Protein AF-A0A8S0REJ9-F1 (afdb_monomer_lite)

Structure (mmCIF, N/CA/C/O backbone):
data_AF-A0A8S0REJ9-F1
#
_entry.id   AF-A0A8S0REJ9-F1
#
loop_
_atom_site.group_PDB
_atom_site.id
_atom_site.type_symbol
_atom_site.label_atom_id
_atom_site.label_alt_id
_atom_site.label_comp_id
_atom_site.label_asym_id
_atom_site.label_entity_id
_atom_site.label_seq_id
_atom_site.pdbx_PDB_ins_code
_atom_site.Cartn_x
_atom_site.Cartn_y
_atom_site.Cartn_z
_atom_site.occupancy
_atom_site.B_iso_or_equiv
_atom_site.auth_seq_id
_atom_site.auth_comp_id
_atom_site.auth_asym_id
_atom_site.auth_atom_id
_atom_site.pdbx_PDB_model_num
ATOM 1 N N . MET A 1 1 ? 16.337 -10.796 -41.719 1.00 39.16 1 MET A N 1
ATOM 2 C CA . MET A 1 1 ? 15.783 -10.128 -40.520 1.00 39.16 1 MET A CA 1
ATOM 3 C C . MET A 1 1 ? 14.399 -10.698 -40.268 1.00 39.16 1 MET A C 1
ATOM 5 O O . MET A 1 1 ? 13.559 -10.616 -41.153 1.00 39.16 1 MET A O 1
ATOM 9 N N . ARG A 1 2 ? 14.194 -11.387 -39.143 1.00 32.91 2 ARG A N 1
ATOM 10 C CA . ARG A 1 2 ? 12.976 -12.156 -38.857 1.00 32.91 2 ARG A CA 1
ATOM 11 C C . ARG A 1 2 ? 12.295 -11.494 -37.663 1.00 32.91 2 ARG A C 1
ATOM 13 O O . ARG A 1 2 ? 12.705 -11.705 -36.530 1.00 32.91 2 ARG A O 1
ATOM 20 N N . THR A 1 3 ? 11.325 -10.624 -37.922 1.00 41.47 3 THR A N 1
ATOM 21 C CA . THR A 1 3 ? 10.465 -10.071 -36.875 1.00 41.47 3 THR A CA 1
ATOM 22 C C . THR A 1 3 ? 9.499 -11.174 -36.457 1.00 41.47 3 THR A C 1
ATOM 24 O O . THR A 1 3 ? 8.699 -11.666 -37.253 1.00 41.47 3 THR A O 1
ATOM 27 N N . SER A 1 4 ? 9.612 -11.641 -35.219 1.00 43.66 4 SER A N 1
ATOM 28 C CA . SER A 1 4 ? 8.621 -12.533 -34.631 1.00 43.66 4 SER A CA 1
ATOM 29 C C . SER A 1 4 ? 7.292 -11.781 -34.551 1.00 43.66 4 SER A C 1
ATOM 31 O O . SER A 1 4 ? 7.139 -10.795 -33.829 1.00 43.66 4 SER A O 1
ATOM 33 N N . ILE A 1 5 ? 6.321 -12.228 -35.345 1.00 49.38 5 ILE A N 1
ATOM 34 C CA . ILE A 1 5 ? 4.941 -11.758 -35.276 1.00 49.38 5 ILE A CA 1
ATOM 35 C C . ILE A 1 5 ? 4.386 -12.289 -33.954 1.00 49.38 5 ILE A C 1
ATOM 37 O O . ILE A 1 5 ? 3.958 -13.438 -33.868 1.00 49.38 5 ILE A O 1
ATOM 41 N N . PHE A 1 6 ? 4.430 -11.463 -32.906 1.00 55.34 6 PHE A N 1
ATOM 42 C CA . PHE A 1 6 ? 3.636 -11.700 -31.703 1.00 55.34 6 PHE A CA 1
ATOM 43 C C . PHE A 1 6 ? 2.191 -11.963 -32.154 1.00 55.34 6 PHE A C 1
ATOM 45 O O . PHE A 1 6 ? 1.673 -11.168 -32.950 1.00 55.34 6 PHE A O 1
ATOM 52 N N . PRO A 1 7 ? 1.530 -13.050 -31.711 1.00 51.38 7 PRO A N 1
ATOM 53 C CA . PRO A 1 7 ? 0.219 -13.405 -32.232 1.00 51.38 7 PRO A CA 1
ATOM 54 C C . PRO A 1 7 ? -0.722 -12.222 -32.011 1.00 51.38 7 PRO A C 1
ATOM 56 O O . PRO A 1 7 ? -0.879 -11.759 -30.882 1.00 51.38 7 PRO A O 1
ATOM 59 N N . SER A 1 8 ? -1.345 -11.723 -33.077 1.00 53.84 8 SER A N 1
ATOM 60 C CA . SER A 1 8 ? -2.222 -10.540 -33.079 1.00 53.84 8 SER A CA 1
ATOM 61 C C . SER A 1 8 ? -3.315 -10.571 -32.001 1.00 53.84 8 SER A C 1
ATOM 63 O O . SER A 1 8 ? -3.802 -9.529 -31.582 1.00 53.84 8 SER A O 1
ATOM 65 N N . ARG A 1 9 ? -3.653 -11.752 -31.473 1.00 46.00 9 ARG A N 1
ATOM 66 C CA . ARG A 1 9 ? -4.565 -11.947 -30.336 1.00 46.00 9 ARG A CA 1
ATOM 67 C C . ARG A 1 9 ? -4.033 -11.387 -29.007 1.00 46.00 9 ARG A C 1
ATOM 69 O O . ARG A 1 9 ? -4.818 -10.883 -28.208 1.00 46.00 9 ARG A O 1
ATOM 76 N N . TRP A 1 10 ? -2.719 -11.409 -28.776 1.00 53.41 10 TRP A N 1
ATOM 77 C CA . TRP A 1 10 ? -2.099 -10.780 -27.602 1.00 53.41 10 TRP A CA 1
ATOM 78 C C . TRP A 1 10 ? -2.152 -9.259 -27.680 1.00 53.41 10 TRP A C 1
ATOM 80 O O . TRP A 1 10 ? -2.354 -8.626 -26.648 1.00 53.41 10 TRP A O 1
ATOM 90 N N . ARG A 1 11 ? -2.097 -8.693 -28.899 1.00 50.00 11 ARG A N 1
ATOM 91 C CA . ARG A 1 11 ? -2.259 -7.255 -29.184 1.00 50.00 11 ARG A CA 1
ATOM 92 C C . ARG A 1 11 ? -3.659 -6.693 -28.900 1.00 50.00 11 ARG A C 1
ATOM 94 O O . ARG A 1 11 ? -3.844 -5.489 -29.009 1.00 50.00 11 ARG A O 1
ATOM 101 N N . TYR A 1 12 ? -4.631 -7.497 -28.493 1.00 52.34 12 TYR A N 1
ATOM 102 C CA . TYR A 1 12 ? -5.900 -6.966 -27.980 1.00 52.34 12 TYR A CA 1
ATOM 103 C C . TYR A 1 12 ? -6.063 -7.251 -26.492 1.00 52.34 12 TYR A C 1
ATOM 105 O O . TYR A 1 12 ? -6.514 -6.379 -25.759 1.00 52.34 12 TYR A O 1
ATOM 113 N N . LYS A 1 13 ? -5.574 -8.407 -26.023 1.00 60.16 13 LYS A N 1
ATOM 114 C CA . LYS A 1 13 ? -5.576 -8.750 -24.597 1.00 60.16 13 LYS A CA 1
ATOM 115 C C . LYS A 1 13 ? -4.741 -7.783 -23.748 1.00 60.16 13 LYS A C 1
ATOM 117 O O . LYS A 1 13 ? -5.216 -7.369 -22.698 1.00 60.16 13 LYS A O 1
ATOM 122 N N . TRP A 1 14 ? -3.556 -7.355 -24.205 1.00 62.56 14 TRP A N 1
ATOM 123 C CA . TRP A 1 14 ? -2.713 -6.397 -23.454 1.00 62.56 14 TRP A CA 1
ATOM 124 C C . TRP A 1 14 ? -3.409 -5.056 -23.182 1.00 62.56 14 TRP A C 1
ATOM 126 O O . TRP A 1 14 ? -3.225 -4.470 -22.121 1.00 62.56 14 TRP A O 1
ATOM 136 N N . ALA A 1 15 ? -4.239 -4.594 -24.121 1.00 61.03 15 ALA A N 1
ATOM 137 C CA . ALA A 1 15 ? -4.948 -3.323 -24.031 1.00 61.03 15 ALA A CA 1
ATOM 138 C C . ALA A 1 15 ? -6.219 -3.405 -23.166 1.00 61.03 15 ALA A C 1
ATOM 140 O O . ALA A 1 15 ? -6.865 -2.386 -22.938 1.00 61.03 15 ALA A O 1
ATOM 141 N N . THR A 1 16 ? -6.605 -4.597 -22.707 1.00 66.69 16 THR A N 1
ATOM 142 C CA . THR A 1 16 ? -7.794 -4.815 -21.867 1.00 66.69 16 THR A CA 1
ATOM 143 C C . THR A 1 16 ? -7.458 -5.345 -20.474 1.00 66.69 16 THR A C 1
ATOM 145 O O . THR A 1 16 ? -8.364 -5.510 -19.662 1.00 66.69 16 THR A O 1
ATOM 148 N N . LEU A 1 17 ? -6.184 -5.634 -20.189 1.00 78.69 17 LEU A N 1
ATOM 149 C CA . LEU A 1 17 ? -5.743 -6.113 -18.879 1.00 78.69 17 LEU A CA 1
ATOM 150 C C . LEU A 1 17 ? -5.843 -4.994 -17.844 1.00 78.69 17 LEU A C 1
ATOM 152 O O . LEU A 1 17 ? -5.089 -4.034 -17.896 1.00 78.69 17 LEU A O 1
ATOM 156 N N . ASN A 1 18 ? -6.757 -5.145 -16.893 1.00 84.81 18 ASN A N 1
ATOM 157 C CA . ASN A 1 18 ? -6.922 -4.244 -15.752 1.00 84.81 18 ASN A CA 1
ATOM 158 C C . ASN A 1 18 ? -6.358 -4.836 -14.447 1.00 84.81 18 ASN A C 1
ATOM 160 O O . ASN A 1 18 ? -6.272 -4.134 -13.443 1.00 84.81 18 ASN A O 1
ATOM 164 N N . ALA A 1 19 ? -5.972 -6.110 -14.456 1.00 90.19 19 ALA A N 1
ATOM 165 C CA . ALA A 1 19 ? -5.300 -6.784 -13.359 1.00 90.19 19 ALA A CA 1
ATOM 166 C C . ALA A 1 19 ? -3.918 -7.228 -13.835 1.00 90.19 19 ALA A C 1
ATOM 168 O O . ALA A 1 19 ? -3.801 -8.021 -14.771 1.00 90.19 19 ALA A O 1
ATOM 169 N N . LEU A 1 20 ? -2.886 -6.676 -13.207 1.00 90.94 20 LEU A N 1
ATOM 170 C CA . LEU A 1 20 ? -1.488 -6.956 -13.490 1.00 90.94 20 LEU A CA 1
ATOM 171 C C . LEU A 1 20 ? -0.914 -7.735 -12.313 1.00 90.94 20 LEU A C 1
ATOM 173 O O . LEU A 1 20 ? -1.033 -7.292 -11.174 1.00 90.94 20 LEU A O 1
ATOM 177 N N . ALA A 1 21 ? -0.324 -8.889 -12.595 1.00 89.56 21 ALA A N 1
ATOM 178 C CA . ALA A 1 21 ? 0.349 -9.716 -11.608 1.00 89.56 21 ALA A CA 1
ATOM 179 C C . ALA A 1 21 ? 1.712 -10.120 -12.167 1.00 89.56 21 ALA A C 1
ATOM 181 O O . ALA A 1 21 ? 1.789 -10.700 -13.252 1.00 89.56 21 ALA A O 1
ATOM 182 N N . PHE A 1 22 ? 2.764 -9.776 -11.435 1.00 87.44 22 PHE A N 1
ATOM 183 C CA . PHE A 1 22 ? 4.146 -10.113 -11.741 1.00 87.44 22 PHE A CA 1
ATOM 184 C C . PHE A 1 22 ? 4.687 -10.916 -10.559 1.00 87.44 22 PHE A C 1
ATOM 186 O O . PHE A 1 22 ? 4.750 -10.391 -9.451 1.00 87.44 22 PHE A O 1
ATOM 193 N N . ASP A 1 23 ? 5.021 -12.186 -10.779 1.00 81.25 23 ASP A N 1
ATOM 194 C CA . ASP A 1 23 ? 5.480 -13.105 -9.733 1.00 81.25 23 ASP A CA 1
ATOM 195 C C . ASP A 1 23 ? 6.891 -13.653 -10.014 1.00 81.25 23 ASP A C 1
ATOM 197 O O . ASP A 1 23 ? 7.433 -13.526 -11.117 1.00 81.25 23 ASP A O 1
ATOM 201 N N . HIS A 1 24 ? 7.482 -14.319 -9.020 1.00 70.69 24 HIS A N 1
ATOM 202 C CA . HIS A 1 24 ? 8.805 -14.946 -9.123 1.00 70.69 24 HIS A CA 1
ATOM 203 C C . HIS A 1 24 ? 8.908 -15.982 -10.259 1.00 70.69 24 HIS A C 1
ATOM 205 O O . HIS A 1 24 ? 10.004 -16.258 -10.754 1.00 70.69 24 HIS A O 1
ATOM 211 N N . LYS A 1 25 ? 7.785 -16.544 -10.730 1.00 70.00 25 LYS A N 1
ATOM 212 C CA . LYS A 1 25 ? 7.779 -17.515 -11.835 1.00 70.00 25 LYS A CA 1
ATOM 213 C C . LYS A 1 25 ? 8.128 -16.848 -13.161 1.00 70.00 25 LYS A C 1
ATOM 215 O O . LYS A 1 25 ? 8.671 -17.517 -14.039 1.00 70.00 25 LYS A O 1
ATOM 220 N N . CYS A 1 26 ? 7.936 -15.533 -13.277 1.00 64.12 26 CYS A N 1
ATOM 221 C CA . CYS A 1 26 ? 8.373 -14.744 -14.429 1.00 64.12 26 CYS A CA 1
ATOM 222 C C . CYS A 1 26 ? 9.905 -14.756 -14.632 1.00 64.12 26 CYS A C 1
ATOM 224 O O . CYS A 1 26 ? 10.368 -14.459 -15.731 1.00 64.12 26 CYS A O 1
ATOM 226 N N . VAL A 1 27 ? 10.685 -15.102 -13.597 1.00 60.22 27 VAL A N 1
ATOM 227 C CA . VAL A 1 27 ? 12.164 -15.045 -13.562 1.00 60.22 27 VAL A CA 1
ATOM 228 C C . VAL A 1 27 ? 12.815 -16.403 -13.873 1.00 60.22 27 VAL A C 1
ATOM 230 O O . VAL A 1 27 ? 14.028 -16.501 -14.058 1.00 60.22 27 VAL A O 1
ATOM 233 N N . THR A 1 28 ? 12.041 -17.489 -13.930 1.00 54.09 28 THR A N 1
ATOM 234 C CA . THR A 1 28 ? 12.617 -18.833 -14.074 1.00 54.09 28 THR A CA 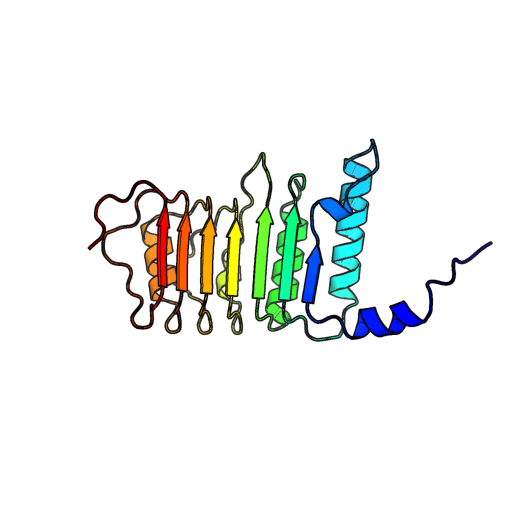1
ATOM 235 C C . THR A 1 28 ? 13.249 -19.024 -15.459 1.00 54.09 28 THR A C 1
ATOM 237 O O . THR A 1 28 ? 12.515 -19.055 -16.441 1.00 54.09 28 THR A O 1
ATOM 240 N N . LEU A 1 29 ? 14.596 -19.145 -15.523 1.00 52.59 29 LEU A N 1
ATOM 241 C CA . LEU A 1 29 ? 15.391 -20.040 -16.412 1.00 52.59 29 LEU A CA 1
ATOM 242 C C . LEU A 1 29 ? 16.820 -19.565 -16.808 1.00 52.59 29 LEU A C 1
ATOM 244 O O . LEU A 1 29 ? 17.400 -20.172 -17.706 1.00 52.59 29 LEU A O 1
ATOM 248 N N . CYS A 1 30 ? 17.451 -18.565 -16.175 1.00 53.69 30 CYS A N 1
ATOM 249 C CA . CYS A 1 30 ? 18.841 -18.200 -16.535 1.00 53.69 30 CYS A CA 1
ATOM 250 C C . CYS A 1 30 ? 19.810 -18.148 -15.345 1.00 53.69 30 CYS A C 1
ATOM 252 O O . CYS A 1 30 ? 19.479 -17.652 -14.270 1.00 53.69 30 CYS A O 1
ATOM 254 N N . ASN A 1 31 ? 21.047 -18.600 -15.585 1.00 57.06 31 ASN A N 1
ATOM 255 C CA . ASN A 1 31 ? 22.165 -18.540 -14.631 1.00 57.06 31 ASN A CA 1
ATOM 256 C C . ASN A 1 31 ? 22.659 -17.100 -14.369 1.00 57.06 31 ASN A C 1
ATOM 258 O O . ASN A 1 31 ? 23.391 -16.863 -13.413 1.00 57.06 31 ASN A O 1
ATOM 262 N N . GLU A 1 32 ? 22.241 -16.135 -15.191 1.00 65.81 32 GLU A N 1
ATOM 263 C CA . GLU A 1 32 ? 22.618 -14.720 -15.114 1.00 65.81 32 GLU A CA 1
ATOM 264 C C . GLU A 1 32 ? 21.485 -13.884 -14.495 1.00 6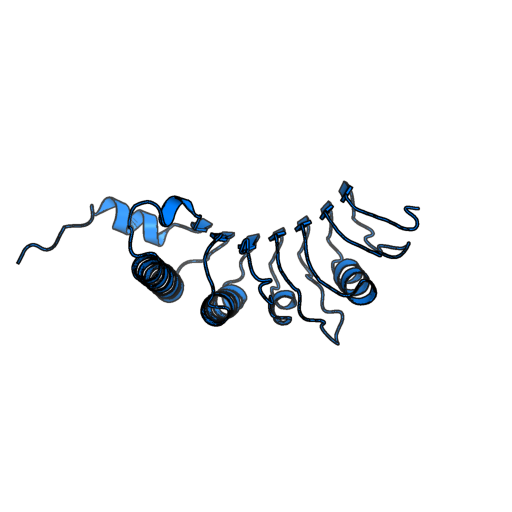5.81 32 GLU A C 1
ATOM 266 O O . GLU A 1 32 ? 20.728 -13.203 -15.189 1.00 65.81 32 GLU A O 1
ATOM 271 N N . ARG A 1 33 ? 21.350 -13.960 -13.166 1.00 67.19 33 ARG A N 1
ATOM 272 C CA . ARG A 1 33 ? 20.239 -13.353 -12.401 1.00 67.19 33 ARG A CA 1
ATOM 273 C C . ARG A 1 33 ? 20.046 -11.857 -12.676 1.00 67.19 33 ARG A C 1
ATOM 275 O O . ARG A 1 33 ? 18.933 -11.436 -12.977 1.00 67.19 33 ARG A O 1
ATOM 282 N N . THR A 1 34 ? 21.131 -11.087 -12.689 1.00 70.81 34 THR A N 1
ATOM 283 C CA . THR A 1 34 ? 21.104 -9.628 -12.899 1.00 70.81 34 THR A CA 1
ATOM 284 C C . THR A 1 34 ? 20.565 -9.227 -14.276 1.00 70.81 34 THR A C 1
ATOM 286 O O . THR A 1 34 ? 19.903 -8.200 -14.424 1.00 70.81 34 THR A O 1
ATOM 289 N N . ILE A 1 35 ? 20.809 -10.038 -15.310 1.00 71.81 35 ILE A N 1
ATOM 290 C CA . ILE A 1 35 ? 20.311 -9.780 -16.667 1.00 71.81 35 ILE A CA 1
ATOM 291 C C . ILE A 1 35 ? 18.804 -10.039 -16.740 1.00 71.81 35 ILE A C 1
ATOM 293 O O . ILE A 1 35 ? 18.072 -9.255 -17.351 1.00 71.81 35 ILE A O 1
ATOM 297 N N . VAL A 1 36 ? 18.323 -11.098 -16.084 1.00 73.12 36 VAL A N 1
ATOM 298 C CA . VAL A 1 36 ? 16.886 -11.397 -16.011 1.00 73.12 36 VAL A CA 1
ATOM 299 C C . VAL A 1 36 ? 16.149 -10.323 -15.216 1.00 73.12 36 VAL A C 1
ATOM 301 O O . VAL A 1 36 ? 15.126 -9.823 -15.681 1.00 73.12 36 VAL A O 1
ATOM 304 N N . GLU A 1 37 ? 16.692 -9.909 -14.070 1.00 74.88 37 GLU A N 1
ATOM 305 C CA . GLU A 1 37 ? 16.135 -8.833 -13.245 1.00 74.88 37 GLU A CA 1
ATOM 306 C C . GLU A 1 37 ? 15.986 -7.539 -14.043 1.00 74.88 37 GLU A C 1
ATOM 308 O O . GLU A 1 37 ? 14.882 -7.003 -14.135 1.00 74.88 37 GLU A O 1
ATOM 313 N N . ASN A 1 38 ? 17.057 -7.096 -14.709 1.00 79.50 38 ASN A N 1
ATOM 314 C CA . ASN A 1 38 ? 17.030 -5.906 -15.557 1.00 79.50 38 ASN A CA 1
ATOM 315 C C . ASN A 1 38 ? 16.030 -6.036 -16.710 1.00 79.50 38 ASN A C 1
ATOM 317 O O . ASN A 1 38 ? 15.376 -5.061 -17.083 1.00 79.50 38 ASN A O 1
ATOM 321 N N . SER A 1 39 ? 15.886 -7.225 -17.299 1.00 81.31 39 SER A N 1
ATOM 322 C CA . SER A 1 39 ? 14.898 -7.460 -18.354 1.00 81.31 39 SER A CA 1
ATOM 323 C C . SER A 1 39 ? 13.465 -7.330 -17.831 1.00 81.31 39 SER A C 1
ATOM 325 O O . SER A 1 39 ? 12.621 -6.745 -18.512 1.00 81.31 39 SER A O 1
ATOM 327 N N . ILE A 1 40 ? 13.175 -7.840 -16.631 1.00 81.25 40 ILE A N 1
ATOM 328 C CA . ILE A 1 40 ? 11.832 -7.765 -16.042 1.00 81.25 40 ILE A CA 1
ATOM 329 C C . ILE A 1 40 ? 11.531 -6.349 -15.568 1.00 81.25 40 ILE A C 1
ATOM 331 O O . ILE A 1 40 ? 10.451 -5.850 -15.870 1.00 81.25 40 ILE A O 1
ATOM 335 N N . VAL A 1 41 ? 12.481 -5.668 -14.924 1.00 85.38 41 VAL A N 1
ATOM 336 C CA . VAL A 1 41 ? 12.343 -4.247 -14.575 1.00 85.38 41 VAL A CA 1
ATOM 337 C C . VAL A 1 41 ? 12.023 -3.440 -15.829 1.00 85.38 41 VAL A C 1
ATOM 339 O O . VAL A 1 41 ? 11.010 -2.748 -15.882 1.00 85.38 41 VAL A O 1
ATOM 342 N N . ASN A 1 42 ? 12.806 -3.609 -16.899 1.00 86.88 42 ASN A N 1
ATOM 343 C CA . ASN A 1 42 ? 12.542 -2.940 -18.172 1.00 86.88 42 ASN A CA 1
ATOM 344 C C . ASN A 1 42 ? 11.170 -3.299 -18.754 1.00 86.88 42 ASN A C 1
ATOM 346 O O . ASN A 1 42 ? 10.497 -2.431 -19.315 1.00 86.88 42 ASN A O 1
ATOM 350 N N . PHE A 1 43 ? 10.747 -4.559 -18.644 1.00 87.50 43 PHE A N 1
ATOM 351 C CA . PHE A 1 43 ? 9.440 -5.002 -19.111 1.00 87.50 43 PHE A CA 1
ATOM 352 C C . PHE A 1 43 ? 8.302 -4.353 -18.322 1.00 87.50 43 PHE A C 1
ATOM 354 O O . PHE A 1 43 ? 7.421 -3.765 -18.945 1.00 87.50 43 PHE A O 1
ATOM 361 N N . ILE A 1 44 ? 8.329 -4.408 -16.988 1.00 89.12 44 ILE A N 1
ATOM 362 C CA . ILE A 1 44 ? 7.304 -3.829 -16.108 1.00 89.12 44 ILE A CA 1
ATOM 363 C C . ILE A 1 4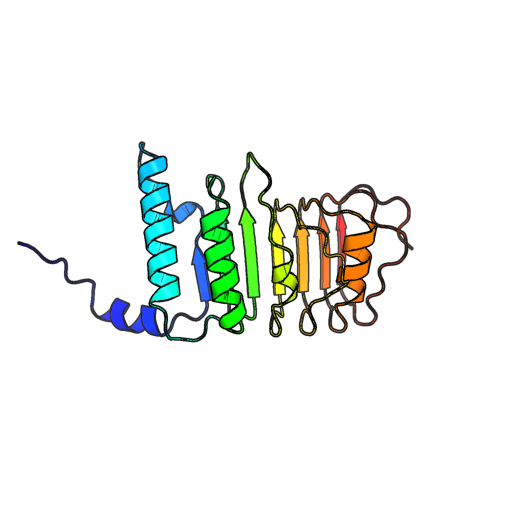4 ? 7.245 -2.319 -16.304 1.00 89.12 44 ILE A C 1
ATOM 365 O O . ILE A 1 44 ? 6.172 -1.785 -16.577 1.00 89.12 44 ILE A O 1
ATOM 369 N N . THR A 1 45 ? 8.393 -1.646 -16.264 1.00 90.81 45 THR A N 1
ATOM 370 C CA . THR A 1 45 ? 8.514 -0.204 -16.492 1.00 90.81 45 THR A CA 1
ATOM 371 C C . THR A 1 45 ? 7.884 0.186 -17.828 1.00 90.81 45 THR A C 1
ATOM 373 O O . THR A 1 45 ? 6.973 1.014 -17.878 1.00 90.81 45 THR A O 1
ATOM 376 N N . ARG A 1 46 ? 8.287 -0.459 -18.931 1.00 90.06 46 ARG A N 1
ATOM 377 C CA . ARG A 1 46 ? 7.707 -0.180 -20.254 1.00 90.06 46 ARG A CA 1
ATOM 378 C C . ARG A 1 46 ? 6.225 -0.519 -20.316 1.00 90.06 46 ARG A C 1
ATOM 380 O O . ARG A 1 46 ? 5.468 0.231 -20.927 1.00 90.06 46 ARG A O 1
ATOM 387 N N . PHE A 1 47 ? 5.811 -1.628 -19.709 1.00 88.25 47 PHE A N 1
ATOM 388 C CA . PHE A 1 47 ? 4.417 -2.038 -19.683 1.00 88.25 47 PHE A CA 1
ATOM 389 C C . PHE A 1 47 ? 3.567 -0.972 -18.994 1.00 88.25 47 PHE A C 1
ATOM 391 O O . PHE A 1 47 ? 2.628 -0.476 -19.606 1.00 88.25 47 PHE A O 1
ATOM 398 N N . LEU A 1 48 ? 3.922 -0.572 -17.771 1.00 90.56 48 LEU A N 1
ATOM 399 C CA . LEU A 1 48 ? 3.188 0.424 -16.994 1.00 90.56 48 LEU A CA 1
ATOM 400 C C . LEU A 1 48 ? 3.080 1.751 -17.749 1.00 90.56 48 LEU A C 1
ATOM 402 O O . LEU A 1 48 ? 1.971 2.251 -17.938 1.00 90.56 48 LEU A O 1
ATOM 406 N N . PHE A 1 49 ? 4.196 2.276 -18.264 1.00 88.12 49 PHE A N 1
ATOM 407 C CA . PHE A 1 49 ? 4.204 3.571 -18.950 1.00 88.12 49 PHE A CA 1
ATOM 408 C C . PHE A 1 49 ? 3.456 3.575 -20.290 1.00 88.12 49 PHE A C 1
ATOM 410 O O . PHE A 1 49 ? 2.876 4.596 -20.659 1.00 88.12 49 PHE A O 1
ATOM 417 N N . LEU A 1 50 ? 3.422 2.450 -21.011 1.00 88.50 50 LEU A N 1
ATOM 418 C CA . LEU A 1 50 ? 2.680 2.328 -22.272 1.00 88.50 50 LEU A CA 1
ATOM 419 C C . LEU A 1 50 ? 1.216 1.908 -22.068 1.00 88.50 50 LEU A C 1
ATOM 421 O O . LEU A 1 50 ? 0.416 1.964 -23.008 1.00 88.50 50 LEU A O 1
ATOM 425 N N . HIS A 1 51 ? 0.835 1.489 -20.860 1.00 86.25 51 HIS A N 1
ATOM 426 C CA . HIS A 1 51 ? -0.515 1.032 -20.570 1.00 86.25 51 HIS A CA 1
ATOM 427 C C . HIS A 1 51 ? -1.473 2.218 -20.368 1.00 86.25 51 HIS A C 1
ATOM 429 O O . HIS A 1 51 ? -1.587 2.826 -19.298 1.00 86.25 51 HIS A O 1
ATOM 435 N N . ALA A 1 52 ? -2.208 2.553 -21.430 1.00 82.38 52 ALA A N 1
ATOM 436 C CA . ALA A 1 52 ? -3.139 3.681 -21.431 1.00 82.38 52 ALA A CA 1
ATOM 437 C C . ALA A 1 52 ? -4.411 3.431 -20.599 1.00 82.38 52 ALA A C 1
ATOM 439 O O . ALA A 1 52 ? -5.078 4.377 -20.184 1.00 82.38 52 ALA A O 1
ATOM 440 N N . ARG A 1 53 ? -4.768 2.167 -20.361 1.00 84.81 53 ARG A N 1
ATOM 441 C CA . ARG A 1 53 ? -6.048 1.788 -19.754 1.00 84.81 53 ARG A CA 1
ATOM 442 C C . ARG A 1 53 ? -5.997 1.828 -18.221 1.00 84.81 53 ARG A C 1
ATOM 444 O O . ARG A 1 53 ? -4.912 1.950 -17.646 1.00 84.81 53 ARG A O 1
ATOM 451 N N . PRO A 1 54 ? -7.164 1.812 -17.552 1.00 87.69 54 PRO A N 1
ATOM 452 C CA . PRO A 1 54 ? -7.216 1.746 -16.100 1.00 87.69 54 PRO A CA 1
ATOM 453 C C . PRO A 1 54 ? -6.623 0.434 -15.594 1.00 87.69 54 PRO A C 1
ATOM 455 O O . PRO A 1 54 ? -6.986 -0.644 -16.065 1.00 87.69 54 PRO A O 1
ATOM 458 N N . ILE A 1 55 ? -5.757 0.545 -14.594 1.00 93.06 55 ILE A N 1
ATOM 459 C CA . ILE A 1 55 ? -5.262 -0.592 -13.825 1.00 93.06 55 ILE A CA 1
ATOM 460 C C . ILE A 1 55 ? -6.112 -0.624 -12.556 1.00 93.06 55 ILE A C 1
ATOM 462 O O . ILE A 1 55 ? -6.183 0.355 -11.826 1.00 93.06 55 ILE A O 1
ATOM 466 N N . HIS A 1 56 ? -6.825 -1.716 -12.317 1.00 93.06 56 HIS A N 1
ATOM 467 C CA . HIS A 1 56 ? -7.606 -1.918 -11.098 1.00 93.06 56 HIS A CA 1
ATOM 468 C C . HIS A 1 56 ? -6.828 -2.698 -10.050 1.00 93.06 56 HIS A C 1
ATOM 470 O O . HIS A 1 56 ? -6.966 -2.393 -8.870 1.00 93.06 56 HIS A O 1
ATOM 476 N N . LYS A 1 57 ? -6.009 -3.661 -10.475 1.00 94.81 57 LYS A N 1
ATOM 477 C CA . LYS A 1 57 ? -5.196 -4.486 -9.588 1.00 94.81 57 LYS A CA 1
ATOM 478 C C . LYS A 1 57 ? -3.753 -4.494 -10.058 1.00 94.81 57 LYS A C 1
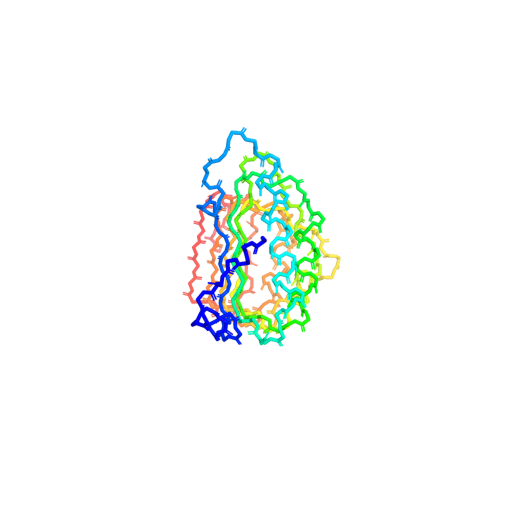ATOM 480 O O . LYS A 1 57 ? -3.498 -4.740 -11.236 1.00 94.81 57 LYS A O 1
ATOM 485 N N . PHE A 1 58 ? -2.838 -4.263 -9.131 1.00 95.12 58 PHE A N 1
ATOM 486 C CA . PHE A 1 58 ? -1.413 -4.463 -9.328 1.00 95.12 58 PHE A CA 1
ATOM 487 C C . PHE A 1 58 ? -0.888 -5.388 -8.233 1.00 95.12 58 PHE A C 1
ATOM 489 O O . PHE A 1 58 ? -1.129 -5.158 -7.050 1.00 95.12 58 PHE A O 1
ATOM 496 N N . SER A 1 59 ? -0.205 -6.449 -8.639 1.00 93.62 59 SER A N 1
ATOM 497 C CA . SER A 1 59 ? 0.420 -7.416 -7.751 1.00 93.62 59 SER A CA 1
ATOM 498 C C . SER A 1 59 ? 1.858 -7.646 -8.186 1.00 93.62 59 SER A C 1
ATOM 500 O O . SER A 1 59 ? 2.125 -7.877 -9.369 1.00 93.62 59 SER A O 1
ATOM 502 N N . LEU A 1 60 ? 2.761 -7.559 -7.220 1.00 90.56 60 LEU A N 1
ATOM 503 C CA . LEU A 1 60 ? 4.186 -7.751 -7.392 1.00 90.56 60 LEU A CA 1
ATOM 504 C C . LEU A 1 60 ? 4.682 -8.704 -6.308 1.00 90.56 60 LEU A C 1
ATOM 506 O O . LEU A 1 60 ? 4.590 -8.378 -5.131 1.00 90.56 60 LEU A O 1
ATOM 510 N N . SER A 1 61 ? 5.193 -9.862 -6.712 1.00 86.75 61 SER A N 1
ATOM 511 C CA . SER A 1 61 ? 5.823 -10.846 -5.833 1.00 86.75 61 SER A CA 1
ATOM 512 C C . SER A 1 61 ? 7.217 -11.143 -6.363 1.00 86.75 61 SER A C 1
ATOM 514 O O . SER A 1 61 ? 7.387 -11.613 -7.492 1.00 86.75 61 SER A O 1
ATOM 516 N N . THR A 1 62 ? 8.232 -10.811 -5.577 1.00 78.88 62 THR A N 1
ATOM 517 C CA . THR A 1 62 ? 9.634 -10.943 -5.974 1.00 78.88 62 THR A CA 1
ATOM 518 C C . THR A 1 62 ? 10.508 -11.250 -4.770 1.00 78.88 62 THR A C 1
ATOM 520 O O . THR A 1 62 ? 10.421 -10.597 -3.740 1.00 78.88 62 THR A O 1
ATOM 523 N N . MET A 1 63 ? 11.384 -12.241 -4.905 1.00 71.12 63 MET A N 1
ATOM 524 C CA . MET A 1 63 ? 12.290 -12.664 -3.829 1.00 71.12 63 MET A CA 1
ATOM 525 C C . MET A 1 63 ? 13.693 -12.060 -3.969 1.00 71.12 63 MET A C 1
ATOM 527 O O . MET A 1 63 ? 14.487 -12.140 -3.037 1.00 71.12 63 MET A O 1
ATOM 531 N N . TYR A 1 64 ? 14.007 -11.474 -5.131 1.00 66.25 64 TYR A N 1
ATOM 532 C CA . TYR A 1 64 ? 15.391 -11.206 -5.541 1.00 66.25 64 TYR A CA 1
ATOM 533 C C . TYR A 1 64 ? 15.676 -9.750 -5.927 1.00 66.25 64 TYR A C 1
ATOM 535 O O . TYR A 1 64 ? 16.828 -9.420 -6.189 1.00 66.25 64 TYR A O 1
ATOM 543 N N . TRP A 1 65 ? 14.674 -8.864 -5.979 1.00 69.25 65 TRP A N 1
ATOM 544 C CA . TRP A 1 65 ? 14.941 -7.480 -6.381 1.00 69.25 65 TRP A CA 1
ATOM 545 C C . TRP A 1 65 ? 15.607 -6.656 -5.290 1.00 69.25 65 TRP A C 1
ATOM 547 O O . TRP A 1 65 ? 15.138 -6.603 -4.160 1.00 69.25 65 TRP A O 1
ATOM 557 N N . GLN A 1 66 ? 16.666 -5.962 -5.702 1.00 63.44 66 GLN A N 1
ATOM 558 C CA . GLN A 1 66 ? 17.507 -5.122 -4.851 1.00 63.44 66 GLN A CA 1
ATOM 559 C C . GLN A 1 66 ? 17.282 -3.617 -5.086 1.00 63.44 66 GLN A C 1
ATOM 561 O O . GLN A 1 66 ? 17.751 -2.796 -4.308 1.00 63.44 66 GLN A O 1
ATOM 566 N N . SER A 1 67 ? 16.593 -3.223 -6.166 1.00 70.94 67 SER A N 1
ATOM 567 C CA . SER A 1 67 ? 16.409 -1.808 -6.527 1.00 70.94 67 SER A CA 1
ATOM 568 C C . SER A 1 67 ? 15.106 -1.262 -5.956 1.00 70.94 67 SER A C 1
ATOM 570 O O . SER A 1 67 ? 14.024 -1.542 -6.482 1.00 70.94 67 SER A O 1
ATOM 572 N N . SER A 1 68 ? 15.206 -0.451 -4.902 1.00 74.94 68 SER A N 1
ATOM 573 C CA . SER A 1 68 ? 14.042 0.228 -4.334 1.00 74.94 68 SER A CA 1
ATOM 574 C C . SER A 1 68 ? 13.450 1.278 -5.287 1.00 74.94 68 SER A C 1
ATOM 576 O O . SER A 1 68 ? 12.233 1.443 -5.394 1.00 74.94 68 SER A O 1
ATOM 578 N N . TYR A 1 69 ? 14.319 1.927 -6.061 1.00 83.94 69 TYR A N 1
ATOM 579 C CA . TYR A 1 69 ? 13.967 3.029 -6.947 1.00 83.94 69 TYR A CA 1
ATOM 580 C C . TYR A 1 69 ? 12.922 2.651 -8.007 1.00 83.94 69 TYR A C 1
ATOM 582 O O . TYR A 1 69 ? 11.984 3.409 -8.253 1.00 83.94 69 TYR A O 1
ATOM 590 N N . ASP A 1 70 ? 13.044 1.475 -8.630 1.00 86.06 70 ASP A N 1
ATOM 591 C CA . ASP A 1 70 ? 12.107 1.049 -9.677 1.00 86.06 70 ASP A CA 1
ATOM 592 C C . ASP A 1 70 ? 10.691 0.851 -9.122 1.00 86.06 70 ASP A C 1
ATOM 594 O O . ASP A 1 70 ? 9.713 1.314 -9.714 1.00 86.06 70 ASP A O 1
ATOM 598 N N . ILE A 1 71 ? 10.583 0.226 -7.946 1.00 86.75 71 ILE A N 1
ATOM 599 C CA . ILE A 1 71 ? 9.305 -0.009 -7.268 1.00 86.75 71 ILE A CA 1
ATOM 600 C C . ILE A 1 71 ? 8.674 1.325 -6.863 1.00 86.75 71 ILE A C 1
ATOM 602 O O . ILE A 1 71 ? 7.489 1.539 -7.121 1.00 86.75 71 ILE A O 1
ATOM 606 N N . GLU A 1 72 ? 9.451 2.255 -6.304 1.00 88.19 72 GLU A N 1
ATOM 607 C CA . GLU A 1 72 ? 8.972 3.605 -5.988 1.00 88.19 72 GLU A CA 1
ATOM 608 C C . GLU A 1 72 ? 8.411 4.322 -7.225 1.00 88.19 72 GLU A C 1
ATOM 610 O O . GLU A 1 72 ? 7.320 4.897 -7.166 1.00 88.19 72 GLU A O 1
ATOM 615 N N . GLN A 1 73 ? 9.104 4.253 -8.370 1.00 90.19 73 GLN A N 1
ATOM 616 C CA . GLN A 1 73 ? 8.615 4.839 -9.623 1.00 90.19 73 GLN A CA 1
ATOM 617 C C . GLN A 1 73 ? 7.300 4.197 -10.079 1.00 90.19 73 GLN A C 1
ATOM 619 O O . GLN A 1 73 ? 6.385 4.896 -10.535 1.00 90.19 73 GLN A O 1
ATOM 624 N N . TRP A 1 74 ? 7.169 2.876 -9.940 1.00 92.00 74 TRP A N 1
ATOM 625 C CA . TRP A 1 74 ? 5.935 2.168 -10.274 1.00 92.00 74 TRP A CA 1
ATOM 626 C C . TRP A 1 74 ? 4.789 2.578 -9.353 1.00 92.00 74 TRP A C 1
ATOM 628 O O . TRP A 1 74 ? 3.706 2.898 -9.843 1.00 92.00 74 TRP A O 1
ATOM 638 N N . LEU A 1 75 ? 5.018 2.650 -8.041 1.00 92.12 75 LEU A N 1
ATOM 639 C CA . LEU A 1 75 ? 4.021 3.111 -7.074 1.00 92.12 75 LEU A CA 1
ATOM 640 C C . LEU A 1 75 ? 3.603 4.558 -7.347 1.00 92.12 75 LEU A C 1
ATOM 642 O O . LEU A 1 75 ? 2.408 4.863 -7.364 1.00 92.12 75 LEU A O 1
ATOM 646 N N . LEU A 1 76 ? 4.554 5.443 -7.650 1.00 91.19 76 LEU A N 1
ATOM 647 C CA . LEU A 1 76 ? 4.260 6.828 -8.007 1.00 91.19 76 LEU A CA 1
ATOM 648 C C . LEU A 1 76 ? 3.378 6.903 -9.259 1.00 91.19 76 LEU A C 1
ATOM 650 O O . LEU A 1 76 ? 2.425 7.684 -9.302 1.00 91.19 76 LEU A O 1
ATOM 654 N N . PHE A 1 77 ? 3.643 6.075 -10.269 1.00 92.00 77 PHE A N 1
ATOM 655 C CA . PHE A 1 77 ? 2.803 5.990 -11.460 1.00 92.00 77 PHE A CA 1
ATOM 656 C C . PHE A 1 77 ? 1.400 5.448 -11.145 1.00 92.00 77 PHE A C 1
ATOM 658 O O . PHE A 1 77 ? 0.399 6.021 -11.584 1.00 92.00 77 PHE A O 1
ATOM 665 N N . LEU A 1 78 ? 1.315 4.372 -10.360 1.00 92.75 78 LEU A N 1
ATOM 666 C CA . LEU A 1 78 ? 0.059 3.715 -9.993 1.00 92.75 78 LEU A CA 1
ATOM 667 C C . LEU A 1 78 ? -0.835 4.606 -9.120 1.00 92.75 78 LEU A C 1
ATOM 669 O O . LEU A 1 78 ? -2.055 4.576 -9.286 1.00 92.75 78 LEU A O 1
ATOM 673 N N . SER A 1 79 ? -0.256 5.465 -8.275 1.00 90.12 79 SER A N 1
ATOM 674 C CA . SER A 1 79 ? -1.014 6.436 -7.468 1.00 90.12 79 SER A CA 1
ATOM 675 C C . SER A 1 79 ? -1.876 7.371 -8.331 1.00 90.12 79 SER A C 1
ATOM 677 O O . SER A 1 79 ? -2.965 7.778 -7.933 1.00 90.12 79 SER A O 1
ATOM 679 N N . ARG A 1 80 ? -1.433 7.649 -9.566 1.00 89.00 80 ARG A N 1
ATOM 680 C CA . ARG A 1 80 ? -2.131 8.492 -10.553 1.00 89.00 80 ARG A CA 1
ATOM 681 C C . ARG A 1 80 ? -3.153 7.719 -11.392 1.00 89.00 80 ARG A C 1
ATOM 683 O O . ARG A 1 80 ? -3.862 8.321 -12.196 1.00 89.00 80 ARG A O 1
ATOM 690 N N . LYS A 1 81 ? -3.207 6.391 -11.253 1.00 89.12 81 LYS A N 1
ATOM 691 C CA . LYS A 1 81 ? -4.049 5.483 -12.047 1.00 89.12 81 LYS A CA 1
ATOM 692 C C . LYS A 1 81 ? -5.297 5.005 -11.315 1.00 89.12 81 LYS A C 1
ATOM 694 O O . LYS A 1 81 ? -6.033 4.205 -11.889 1.00 89.12 81 LYS A O 1
ATOM 699 N N . ASP A 1 82 ? -5.563 5.516 -10.111 1.00 89.31 82 ASP A N 1
ATOM 700 C CA . ASP A 1 82 ? -6.791 5.210 -9.370 1.00 89.31 82 ASP A CA 1
ATOM 701 C C . ASP A 1 82 ? -6.979 3.693 -9.138 1.00 89.31 82 ASP A C 1
ATOM 703 O O . ASP A 1 82 ? -8.088 3.154 -9.250 1.00 89.31 82 ASP A O 1
ATOM 707 N N . ILE A 1 83 ? -5.878 2.988 -8.845 1.00 94.94 83 ILE A N 1
ATOM 708 C CA . ILE A 1 83 ? -5.914 1.542 -8.612 1.00 94.94 83 ILE A CA 1
ATOM 709 C C . ILE A 1 83 ? -6.754 1.199 -7.375 1.00 94.94 83 ILE A C 1
ATOM 711 O O . ILE A 1 83 ? -6.869 1.991 -6.439 1.00 94.94 83 ILE A O 1
ATOM 715 N N . LYS A 1 84 ? -7.340 -0.001 -7.375 1.00 96.25 84 LYS A N 1
ATOM 716 C CA . LYS A 1 84 ? -8.223 -0.492 -6.308 1.00 96.25 84 LYS A CA 1
ATOM 717 C C . LYS A 1 84 ? -7.568 -1.553 -5.437 1.00 96.25 84 LYS A C 1
ATOM 719 O O . LYS A 1 84 ? -7.905 -1.654 -4.263 1.00 96.25 84 LYS A O 1
ATOM 724 N N . GLU A 1 85 ? -6.664 -2.344 -5.995 1.00 97.56 85 GLU A N 1
ATOM 725 C CA . GLU A 1 85 ? -5.982 -3.414 -5.276 1.00 97.56 85 GLU A CA 1
ATOM 726 C C . GLU A 1 85 ? -4.479 -3.323 -5.511 1.00 97.56 85 GLU A C 1
ATOM 728 O O . GLU A 1 85 ? -4.028 -3.284 -6.661 1.00 97.56 85 GLU A O 1
ATOM 733 N N . LEU A 1 86 ? -3.726 -3.316 -4.417 1.00 96.75 86 LEU A N 1
ATOM 734 C CA . LEU A 1 86 ? -2.274 -3.351 -4.417 1.00 96.75 86 LEU A CA 1
ATOM 735 C C . LEU A 1 86 ? -1.803 -4.511 -3.544 1.00 96.75 86 LEU A C 1
ATOM 737 O O . LEU A 1 86 ? -2.205 -4.613 -2.388 1.00 96.75 86 LEU A O 1
ATOM 741 N N . VAL A 1 87 ? -0.962 -5.368 -4.114 1.00 95.19 87 VAL A N 1
ATOM 742 C CA . VAL A 1 87 ? -0.324 -6.487 -3.415 1.00 95.19 87 VAL A CA 1
ATOM 743 C C . VAL A 1 87 ? 1.173 -6.404 -3.669 1.00 95.19 87 VAL A C 1
ATOM 745 O O . VAL A 1 87 ? 1.590 -6.486 -4.825 1.00 95.19 87 VAL A O 1
ATOM 748 N N . LEU A 1 88 ? 1.967 -6.236 -2.618 1.00 92.50 88 LEU A N 1
ATOM 749 C CA . LEU A 1 88 ? 3.425 -6.235 -2.681 1.00 92.50 88 LEU A CA 1
ATOM 750 C C . LEU A 1 88 ? 3.965 -7.311 -1.741 1.00 92.50 88 LEU A C 1
ATOM 752 O O . LEU A 1 88 ? 3.699 -7.283 -0.545 1.00 92.50 88 LEU A O 1
ATOM 756 N N . GLU A 1 89 ? 4.731 -8.239 -2.295 1.00 89.75 89 GLU A N 1
ATOM 757 C CA . GLU A 1 89 ? 5.473 -9.264 -1.568 1.00 89.75 89 GLU A CA 1
ATOM 758 C C . GLU A 1 89 ? 6.935 -9.159 -1.997 1.00 89.75 89 GLU A C 1
ATOM 760 O O . GLU A 1 89 ? 7.290 -9.513 -3.127 1.00 89.75 89 GLU A O 1
ATOM 765 N N . LEU A 1 90 ? 7.762 -8.572 -1.130 1.00 82.75 90 LEU A N 1
ATOM 766 C CA . LEU A 1 90 ? 9.093 -8.100 -1.499 1.00 82.75 90 LEU A CA 1
ATOM 767 C C . LEU A 1 90 ? 10.184 -8.744 -0.639 1.00 82.75 90 LEU A C 1
ATOM 769 O O . LEU A 1 90 ? 10.216 -8.572 0.572 1.00 82.75 90 LEU A O 1
ATOM 773 N N . GLY A 1 91 ? 11.113 -9.422 -1.313 1.00 68.62 91 GLY A N 1
ATOM 774 C CA . GLY A 1 91 ? 12.426 -9.821 -0.811 1.00 68.62 91 GLY A CA 1
ATOM 775 C C . GLY A 1 91 ? 12.436 -10.963 0.206 1.00 68.62 91 GLY A C 1
ATOM 776 O O . GLY A 1 91 ? 11.511 -11.147 0.987 1.00 68.62 91 GLY A O 1
ATOM 777 N N . GLU A 1 92 ? 13.539 -11.717 0.236 1.00 65.31 92 GLU A N 1
ATOM 778 C CA . GLU A 1 92 ? 13.896 -12.579 1.376 1.00 65.31 92 GLU A CA 1
ATOM 779 C C . GLU A 1 92 ? 15.050 -12.021 2.232 1.00 65.31 92 GLU A C 1
ATOM 781 O O . GLU A 1 92 ? 15.223 -12.450 3.375 1.00 65.31 92 GLU A O 1
ATOM 786 N N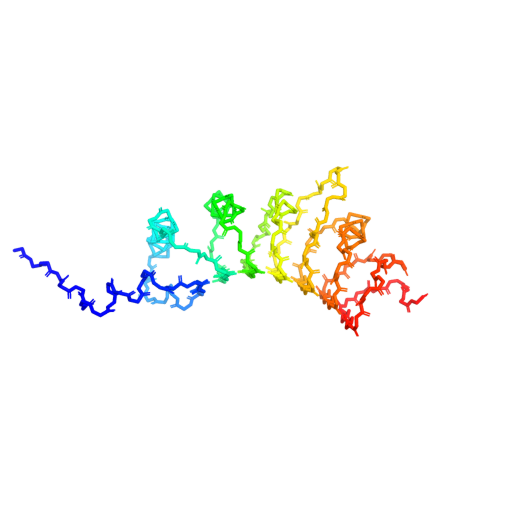 . SER A 1 93 ? 15.829 -11.071 1.704 1.00 67.44 93 SER A N 1
ATOM 787 C CA . SER A 1 93 ? 17.097 -10.631 2.300 1.00 67.44 93 SER A CA 1
ATOM 788 C C . SER A 1 93 ? 17.055 -9.248 2.949 1.00 67.44 93 SER A C 1
ATOM 790 O O . SER A 1 93 ? 17.506 -9.109 4.081 1.00 67.44 93 SER A O 1
ATOM 792 N N . GLU A 1 94 ? 16.533 -8.236 2.253 1.00 73.00 94 GLU A N 1
ATOM 793 C CA . GLU A 1 94 ? 16.496 -6.848 2.726 1.00 73.00 94 GLU A CA 1
ATOM 794 C C . GLU A 1 94 ? 15.060 -6.329 2.751 1.00 73.00 94 GLU A C 1
ATOM 796 O O . GLU A 1 94 ? 14.234 -6.712 1.920 1.00 73.00 94 GLU A O 1
ATOM 801 N N . TRP A 1 95 ? 14.780 -5.470 3.727 1.00 78.19 95 TRP A N 1
ATOM 802 C CA . TRP A 1 95 ? 13.500 -4.798 3.878 1.00 78.19 95 TRP A CA 1
ATOM 803 C C . TRP A 1 95 ? 13.378 -3.688 2.837 1.00 78.19 95 TRP A C 1
ATOM 805 O O . TRP A 1 95 ? 14.265 -2.848 2.703 1.00 78.19 95 TRP A O 1
ATOM 815 N N . PHE A 1 96 ? 12.286 -3.696 2.074 1.00 80.94 96 PHE A N 1
ATOM 816 C CA . PHE A 1 96 ? 11.996 -2.618 1.135 1.00 80.94 96 PHE A CA 1
ATOM 817 C C . PHE A 1 96 ? 11.197 -1.518 1.832 1.00 80.94 96 PHE A C 1
ATOM 819 O O . PHE A 1 96 ? 10.069 -1.763 2.265 1.00 80.94 96 PHE A O 1
ATOM 826 N N . GLY A 1 97 ? 11.767 -0.312 1.868 1.00 83.19 97 GLY A N 1
ATOM 827 C CA . GLY A 1 97 ? 11.080 0.907 2.283 1.00 83.19 97 GLY A CA 1
ATOM 828 C C . GLY A 1 97 ? 9.969 1.272 1.302 1.00 83.19 97 GLY A C 1
ATOM 829 O O . GLY A 1 97 ? 10.213 1.734 0.188 1.00 83.19 97 GLY A O 1
ATOM 830 N N . VAL A 1 98 ? 8.727 1.050 1.710 1.00 85.56 98 VAL A N 1
ATOM 831 C CA . VAL A 1 98 ? 7.537 1.502 1.009 1.00 85.56 98 VAL A CA 1
ATOM 832 C C . VAL A 1 98 ? 7.313 2.971 1.369 1.00 85.56 98 VAL A C 1
ATOM 834 O O . VAL A 1 98 ? 7.085 3.298 2.537 1.00 85.56 98 VAL A O 1
ATOM 837 N N . PRO A 1 99 ? 7.318 3.869 0.372 1.00 84.19 99 PRO A N 1
ATOM 838 C CA . PRO A 1 99 ? 7.300 5.297 0.628 1.00 84.19 99 PRO A CA 1
ATOM 839 C C . PRO A 1 99 ? 5.966 5.751 1.225 1.00 84.19 99 PRO A C 1
ATOM 841 O O . PRO A 1 99 ? 4.891 5.325 0.790 1.00 84.19 99 PRO A O 1
ATOM 844 N N . SER A 1 100 ? 6.017 6.720 2.141 1.00 82.25 100 SER A N 1
ATOM 845 C CA . SER A 1 100 ? 4.831 7.255 2.836 1.00 82.25 100 SER A CA 1
ATOM 846 C C . SER A 1 100 ? 3.764 7.862 1.905 1.00 82.25 100 SER A C 1
ATOM 848 O O . SER A 1 100 ? 2.597 7.983 2.280 1.00 82.25 100 SER A O 1
ATOM 850 N N . PHE A 1 101 ? 4.087 8.193 0.646 1.00 84.62 101 PHE A N 1
ATOM 851 C CA . PHE A 1 101 ? 3.057 8.606 -0.317 1.00 84.62 101 PHE A CA 1
ATOM 852 C C . PHE A 1 101 ? 2.076 7.478 -0.664 1.00 84.62 101 PHE A C 1
ATOM 854 O O . PHE A 1 101 ? 1.043 7.759 -1.274 1.00 84.62 101 PHE A O 1
ATOM 861 N N . LEU A 1 102 ? 2.342 6.222 -0.288 1.00 87.94 102 LEU A N 1
ATOM 862 C CA . LEU A 1 102 ? 1.403 5.111 -0.442 1.00 87.94 102 LEU A CA 1
ATOM 863 C C . LEU A 1 102 ? 0.019 5.455 0.132 1.00 87.94 102 LEU A C 1
ATOM 865 O O . LEU A 1 102 ? -0.997 5.178 -0.501 1.00 87.94 102 LEU A O 1
ATOM 869 N N . PHE A 1 103 ? -0.032 6.169 1.260 1.00 83.31 103 PHE A N 1
ATOM 870 C CA . PHE A 1 103 ? -1.279 6.622 1.886 1.00 83.31 103 PHE A CA 1
ATOM 871 C C . PHE A 1 103 ? -2.089 7.609 1.017 1.00 83.31 103 PHE A C 1
ATOM 873 O O . PHE A 1 103 ? -3.265 7.850 1.274 1.00 83.31 103 PHE A O 1
ATOM 880 N N . SER A 1 104 ? -1.510 8.158 -0.059 1.00 81.75 104 SER A N 1
ATOM 881 C CA . SER A 1 104 ? -2.203 9.056 -0.998 1.00 81.75 104 SER A CA 1
ATOM 882 C C . SER A 1 104 ? -3.115 8.342 -2.008 1.00 81.75 104 SER A C 1
ATOM 884 O O . SER A 1 104 ? -3.820 9.006 -2.775 1.00 81.75 104 SER A O 1
ATOM 886 N N . PHE A 1 105 ? -3.138 7.003 -2.033 1.00 91.56 105 PHE A N 1
ATOM 887 C CA . PHE A 1 105 ? -3.949 6.231 -2.976 1.00 91.56 105 PHE A CA 1
ATOM 888 C C . PHE A 1 105 ? -5.447 6.327 -2.636 1.00 91.56 105 PHE A C 1
ATOM 890 O O . PHE A 1 105 ? -5.993 5.570 -1.834 1.00 91.56 105 PHE A O 1
ATOM 897 N N . LYS A 1 106 ? -6.146 7.250 -3.305 1.00 90.06 106 LYS A N 1
ATOM 898 C CA . LYS A 1 106 ? -7.519 7.663 -2.952 1.00 90.06 106 LYS A CA 1
ATOM 899 C C . LYS A 1 106 ? -8.600 6.602 -3.160 1.00 90.06 106 LYS A C 1
ATOM 901 O O . LYS A 1 106 ? -9.634 6.670 -2.507 1.00 90.06 106 LYS A O 1
ATOM 906 N N . LYS A 1 107 ? -8.403 5.671 -4.099 1.00 94.31 107 LYS A N 1
ATOM 907 C CA . LYS A 1 107 ? -9.402 4.652 -4.483 1.00 94.31 107 LYS A CA 1
ATOM 908 C C . LYS A 1 107 ? -8.996 3.231 -4.103 1.00 94.31 107 LYS A C 1
ATOM 910 O O . LYS A 1 107 ? -9.642 2.283 -4.551 1.00 94.31 107 LYS A O 1
ATOM 915 N N . LEU A 1 108 ? -7.951 3.089 -3.288 1.00 96.25 108 LEU A N 1
ATOM 916 C CA . LEU A 1 108 ? -7.475 1.789 -2.847 1.00 96.25 108 LEU A CA 1
ATOM 917 C C . LEU A 1 108 ? -8.507 1.149 -1.915 1.00 96.25 108 LEU A C 1
ATOM 919 O O . LEU A 1 108 ? -8.921 1.754 -0.932 1.00 96.25 108 LEU A O 1
ATOM 923 N N . ILE A 1 109 ? -8.935 -0.062 -2.261 1.00 97.12 109 ILE A N 1
ATOM 924 C CA . ILE A 1 109 ? -9.913 -0.879 -1.532 1.00 97.12 109 ILE A CA 1
ATOM 925 C C . ILE A 1 109 ? -9.203 -2.012 -0.787 1.00 97.12 109 ILE A C 1
ATOM 927 O O . ILE A 1 109 ? -9.617 -2.375 0.315 1.00 97.12 109 ILE A O 1
ATOM 931 N N . ARG A 1 110 ? -8.139 -2.565 -1.378 1.00 97.88 110 ARG A N 1
ATOM 932 C CA . ARG A 1 110 ? -7.335 -3.649 -0.810 1.00 97.88 110 ARG A CA 1
ATOM 933 C C . ARG A 1 110 ? -5.854 -3.305 -0.876 1.00 97.88 110 ARG A C 1
ATOM 935 O O . ARG A 1 110 ? -5.358 -2.960 -1.950 1.00 97.88 110 ARG A O 1
ATOM 942 N N . LEU A 1 111 ? -5.181 -3.463 0.255 1.00 96.50 111 LEU A N 1
ATOM 943 C CA . LEU A 1 111 ? -3.740 -3.344 0.395 1.00 96.50 111 LEU A CA 1
ATOM 944 C C . LEU A 1 111 ? -3.210 -4.595 1.085 1.00 96.50 111 LEU A C 1
ATOM 946 O O . LEU A 1 111 ? -3.662 -4.939 2.176 1.00 96.50 111 LEU A O 1
ATOM 950 N N . GLU A 1 112 ? -2.255 -5.252 0.442 1.00 95.56 112 GLU A N 1
ATOM 951 C CA . GLU A 1 112 ? -1.516 -6.368 1.017 1.00 95.56 112 GLU A CA 1
ATOM 952 C C . GLU A 1 112 ? -0.025 -6.060 0.900 1.00 95.56 112 GLU A C 1
ATOM 954 O O . GLU A 1 112 ? 0.478 -5.849 -0.206 1.00 95.56 112 GLU A O 1
ATOM 959 N N . LEU A 1 113 ? 0.655 -5.982 2.041 1.00 92.94 113 LEU A N 1
ATOM 960 C CA . LEU A 1 113 ? 2.094 -5.769 2.130 1.00 92.94 113 LEU A CA 1
ATOM 961 C C . LEU A 1 113 ? 2.706 -6.933 2.895 1.00 92.94 113 LEU A C 1
ATOM 963 O O . LEU A 1 113 ? 2.297 -7.236 4.017 1.00 92.94 113 LEU A O 1
ATOM 967 N N . VAL A 1 114 ? 3.686 -7.571 2.275 1.00 90.94 114 VAL A N 1
ATOM 968 C CA . VAL A 1 114 ? 4.422 -8.691 2.842 1.00 90.94 114 VAL A CA 1
ATOM 969 C C . VAL A 1 114 ? 5.903 -8.349 2.777 1.00 90.94 114 VAL A C 1
ATOM 971 O O . VAL A 1 114 ? 6.408 -8.032 1.695 1.00 90.94 114 VAL A O 1
ATOM 974 N N . ARG A 1 115 ? 6.587 -8.398 3.927 1.00 88.06 115 ARG A N 1
ATOM 975 C CA . ARG A 1 115 ? 8.040 -8.164 4.047 1.00 88.06 115 ARG A CA 1
ATOM 976 C C . ARG A 1 115 ? 8.484 -6.765 3.607 1.00 88.06 115 ARG A C 1
ATOM 978 O O . ARG A 1 115 ? 9.417 -6.586 2.833 1.00 88.06 115 ARG A O 1
ATOM 985 N N . CYS A 1 116 ? 7.782 -5.753 4.105 1.00 86.69 116 CYS A N 1
ATOM 986 C CA . CYS A 1 116 ? 8.012 -4.346 3.770 1.00 86.69 116 CYS A CA 1
ATOM 987 C C . CYS A 1 116 ? 8.357 -3.524 5.017 1.00 86.69 116 CYS A C 1
ATOM 989 O O . CYS A 1 116 ? 7.907 -3.839 6.114 1.00 86.69 116 CYS A O 1
ATOM 991 N N . GLU A 1 117 ? 9.100 -2.440 4.849 1.00 87.12 117 GLU A N 1
ATOM 992 C CA . GLU A 1 117 ? 9.244 -1.381 5.850 1.00 87.12 117 GLU A CA 1
ATOM 993 C C . GLU A 1 117 ? 8.358 -0.212 5.413 1.00 87.12 117 GLU A C 1
ATOM 995 O O . GLU A 1 117 ? 8.390 0.170 4.250 1.00 87.12 117 GLU A O 1
ATOM 1000 N N . LEU A 1 118 ? 7.500 0.314 6.282 1.00 84.56 118 LEU A N 1
ATOM 1001 C CA . LEU A 1 118 ? 6.683 1.487 5.962 1.00 84.56 118 LEU A CA 1
ATOM 1002 C C . LEU A 1 118 ? 7.335 2.726 6.559 1.00 84.56 118 LEU A C 1
ATOM 1004 O O . LEU A 1 118 ? 7.516 2.805 7.773 1.00 84.56 118 LEU A O 1
ATOM 1008 N N . ASP A 1 119 ? 7.614 3.712 5.706 1.00 79.69 119 ASP A N 1
ATOM 1009 C CA . ASP A 1 119 ? 8.124 4.996 6.172 1.00 79.69 119 ASP A CA 1
ATOM 1010 C C . ASP A 1 119 ? 7.111 5.665 7.119 1.00 79.69 119 ASP A C 1
ATOM 1012 O O . ASP A 1 119 ? 5.938 5.829 6.742 1.00 79.69 119 ASP A O 1
ATOM 1016 N N . PRO A 1 120 ? 7.548 6.133 8.301 1.00 70.31 120 PRO A N 1
ATOM 1017 C CA . PRO A 1 120 ? 6.680 6.845 9.226 1.00 70.31 120 PRO A CA 1
ATOM 1018 C C . PRO A 1 120 ? 6.199 8.150 8.580 1.00 70.31 120 PRO A C 1
ATOM 1020 O O . PRO A 1 120 ? 6.992 8.947 8.064 1.00 70.31 120 PRO A O 1
ATOM 1023 N N . SER A 1 121 ? 4.885 8.388 8.584 1.00 69.94 121 SER A N 1
ATOM 1024 C CA . SER A 1 121 ? 4.323 9.649 8.099 1.00 69.94 121 SER A CA 1
ATOM 1025 C C . SER A 1 121 ? 3.997 10.563 9.280 1.00 69.94 121 SER A C 1
ATOM 1027 O O . SER A 1 121 ? 3.198 10.180 10.130 1.00 69.94 121 SER A O 1
ATOM 1029 N N . PRO A 1 122 ? 4.509 11.809 9.324 1.00 67.00 122 PRO A N 1
ATOM 1030 C CA . PRO A 1 122 ? 4.182 12.750 10.402 1.00 67.00 122 PRO A CA 1
ATOM 1031 C C . PRO A 1 122 ? 2.710 13.191 10.383 1.00 67.00 122 PRO A C 1
ATOM 1033 O O . PRO A 1 122 ? 2.228 13.831 11.315 1.00 67.00 122 PRO A O 1
ATOM 1036 N N . TYR A 1 123 ? 1.997 12.881 9.301 1.00 71.00 123 TYR A N 1
ATOM 1037 C CA . TYR A 1 123 ? 0.570 13.090 9.165 1.00 71.00 123 TYR A CA 1
ATOM 1038 C C . TYR A 1 123 ? -0.073 11.712 9.161 1.00 71.00 123 TYR A C 1
ATOM 1040 O O . TYR A 1 123 ? 0.237 10.910 8.281 1.00 71.00 123 TYR A O 1
ATOM 1048 N N . CYS A 1 124 ? -0.985 11.447 10.097 1.00 71.19 124 CYS A N 1
ATOM 1049 C CA . CYS A 1 124 ? -1.808 10.238 10.098 1.00 71.19 124 CYS A CA 1
ATOM 1050 C C . CYS A 1 124 ? -2.793 10.258 8.923 1.00 71.19 124 CYS A C 1
ATOM 1052 O O . CYS A 1 124 ? -4.000 10.428 9.065 1.00 71.19 124 CYS A O 1
ATOM 1054 N N . ASN A 1 125 ? -2.250 10.163 7.719 1.00 78.31 125 ASN A N 1
ATOM 1055 C CA . ASN A 1 125 ? -2.994 10.050 6.492 1.00 78.31 125 ASN A CA 1
ATOM 1056 C C . ASN A 1 125 ? -3.306 8.568 6.327 1.00 78.31 125 ASN A C 1
ATOM 1058 O O . ASN A 1 125 ? -2.406 7.728 6.300 1.00 78.31 125 ASN A O 1
ATOM 1062 N N . GLY A 1 126 ? -4.590 8.248 6.259 1.00 79.94 126 GLY A N 1
ATOM 1063 C CA . GLY A 1 126 ? -5.056 6.894 6.011 1.00 79.94 126 GLY A CA 1
ATOM 1064 C C . GLY A 1 126 ? -5.705 6.751 4.647 1.00 79.94 126 GLY A C 1
ATOM 1065 O O . GLY A 1 126 ? -5.861 7.702 3.874 1.00 79.94 126 GLY A O 1
ATOM 1066 N N . PHE A 1 127 ? -6.125 5.527 4.363 1.00 89.31 127 PHE A N 1
ATOM 1067 C CA . PHE A 1 127 ? -6.784 5.192 3.117 1.00 89.31 127 PHE A CA 1
ATOM 1068 C C . PHE A 1 127 ? -8.302 5.357 3.247 1.00 89.31 127 PHE A C 1
ATOM 1070 O O . PHE A 1 127 ? -8.995 4.540 3.852 1.00 89.31 127 PHE A O 1
ATOM 1077 N N . LEU A 1 128 ? -8.848 6.389 2.601 1.00 90.44 128 LEU A N 1
ATOM 1078 C CA . LEU A 1 128 ? -10.271 6.742 2.709 1.00 90.44 128 LEU A CA 1
ATOM 1079 C C . LEU A 1 128 ? -11.237 5.671 2.171 1.00 90.44 128 LEU A C 1
ATOM 1081 O O . LEU A 1 128 ? -12.404 5.649 2.554 1.00 90.44 128 LEU A O 1
ATOM 1085 N N . CYS A 1 129 ? -10.780 4.814 1.255 1.00 94.81 129 CYS A N 1
ATOM 1086 C CA . CYS A 1 129 ? -11.595 3.778 0.612 1.00 94.81 129 CYS A CA 1
ATOM 1087 C C . CYS A 1 129 ? -11.213 2.344 1.004 1.00 94.81 129 CYS A C 1
ATOM 1089 O O . CYS A 1 129 ? -11.825 1.402 0.490 1.00 94.81 129 CYS A O 1
ATOM 1091 N N . LEU A 1 130 ? -10.221 2.169 1.883 1.00 96.00 130 LEU A N 1
ATOM 1092 C CA . LEU A 1 130 ? -9.672 0.851 2.177 1.00 96.00 130 LEU A CA 1
ATOM 1093 C C . LEU A 1 130 ? -10.644 0.039 3.021 1.00 96.00 130 LEU A C 1
ATOM 1095 O O . LEU A 1 130 ? -11.131 0.501 4.048 1.00 96.00 130 LEU A O 1
ATOM 1099 N N . LYS A 1 131 ? -10.895 -1.185 2.565 1.00 96.69 131 LYS A N 1
ATOM 1100 C CA . LYS A 1 131 ? -11.749 -2.174 3.225 1.00 96.69 131 LYS A CA 1
ATOM 1101 C C . LYS A 1 131 ? -10.963 -3.378 3.720 1.00 96.69 131 LYS A C 1
ATOM 1103 O O . LYS A 1 131 ? -11.374 -3.995 4.697 1.00 96.69 131 LYS A O 1
ATOM 1108 N N . TYR A 1 132 ? -9.862 -3.712 3.049 1.00 97.38 132 TYR A N 1
ATOM 1109 C CA . TYR A 1 132 ? -9.047 -4.886 3.346 1.00 97.38 132 TYR A CA 1
ATOM 1110 C C . TYR A 1 132 ? -7.589 -4.464 3.499 1.00 97.38 132 TYR A C 1
ATOM 1112 O O . TYR A 1 132 ? -6.984 -3.999 2.531 1.00 97.38 132 TYR A O 1
ATOM 1120 N N . LEU A 1 133 ? -7.047 -4.640 4.701 1.00 95.00 133 LEU A N 1
ATOM 1121 C CA . LEU A 1 133 ? -5.642 -4.414 5.012 1.00 95.00 133 LEU A CA 1
ATOM 1122 C C . LEU A 1 133 ? -5.018 -5.726 5.486 1.00 95.00 133 LEU A C 1
ATOM 1124 O O . LEU A 1 133 ? -5.497 -6.317 6.452 1.00 95.00 133 LEU A O 1
ATOM 1128 N N . ASN A 1 134 ? -3.964 -6.169 4.807 1.00 94.69 134 ASN A N 1
ATOM 1129 C CA . ASN A 1 134 ? -3.145 -7.303 5.222 1.00 94.69 134 ASN A CA 1
ATOM 1130 C C . ASN A 1 134 ? -1.683 -6.860 5.304 1.00 94.69 134 ASN A C 1
ATOM 1132 O O . ASN A 1 134 ? -1.100 -6.489 4.286 1.00 94.69 134 ASN A O 1
ATOM 1136 N N . LEU A 1 135 ? -1.109 -6.885 6.501 1.00 92.38 135 LEU A N 1
ATOM 1137 C CA . LEU A 1 135 ? 0.299 -6.594 6.743 1.00 92.38 135 LEU A CA 1
ATOM 1138 C C . LEU A 1 135 ? 0.938 -7.840 7.351 1.00 92.38 135 LEU A C 1
ATOM 1140 O O . LEU A 1 135 ? 0.532 -8.287 8.423 1.00 92.38 135 LEU A O 1
ATOM 1144 N N . GLN A 1 136 ? 1.924 -8.412 6.668 1.00 91.25 136 GLN A N 1
ATOM 1145 C CA . GLN A 1 136 ? 2.632 -9.605 7.132 1.00 91.25 136 GLN A CA 1
ATOM 1146 C C . GLN A 1 136 ? 4.121 -9.334 7.149 1.00 91.25 136 GLN A C 1
ATOM 1148 O O . GLN A 1 136 ? 4.683 -9.023 6.101 1.00 91.25 136 GLN A O 1
ATOM 1153 N N . GLN A 1 137 ? 4.755 -9.477 8.315 1.00 89.12 137 GLN A N 1
ATOM 1154 C CA . GLN A 1 137 ? 6.160 -9.117 8.496 1.00 89.12 137 GLN A CA 1
ATOM 1155 C C . GLN A 1 137 ? 6.366 -7.696 7.960 1.00 89.12 137 GLN A C 1
ATOM 1157 O O . GLN A 1 137 ? 6.936 -7.531 6.890 1.00 89.12 137 GLN A O 1
ATOM 1162 N N . VAL A 1 138 ? 5.795 -6.683 8.614 1.00 88.00 138 VAL A N 1
ATOM 1163 C CA . VAL A 1 138 ? 5.933 -5.280 8.192 1.00 88.00 138 VAL A CA 1
ATOM 1164 C C . VAL A 1 138 ? 6.573 -4.482 9.315 1.00 88.00 138 VAL A C 1
ATOM 1166 O O . VAL A 1 138 ? 6.072 -4.499 10.436 1.00 88.00 138 VAL A O 1
ATOM 1169 N N . GLN A 1 139 ? 7.669 -3.788 9.014 1.00 87.62 139 GLN A N 1
ATOM 1170 C CA . GLN A 1 139 ? 8.341 -2.902 9.962 1.00 87.62 139 GLN A CA 1
ATOM 1171 C C . GLN A 1 139 ? 7.700 -1.515 9.913 1.00 87.62 139 GLN A C 1
ATOM 1173 O O . GLN A 1 139 ? 7.742 -0.841 8.888 1.00 87.62 139 GLN A O 1
ATOM 1178 N N . ILE A 1 140 ? 7.078 -1.107 11.016 1.00 83.81 140 ILE A N 1
ATOM 1179 C CA . ILE A 1 140 ? 6.514 0.230 11.226 1.00 83.81 140 ILE A CA 1
ATOM 1180 C C . ILE A 1 140 ? 6.407 0.465 12.742 1.00 83.81 140 ILE A C 1
ATOM 1182 O O . ILE A 1 140 ? 6.120 -0.488 13.475 1.00 83.81 140 ILE A O 1
ATOM 1186 N N . PRO A 1 141 ? 6.640 1.688 13.249 1.00 82.81 141 PRO A N 1
ATOM 1187 C CA . PRO A 1 141 ? 6.420 1.982 14.659 1.00 82.81 141 PRO A CA 1
ATOM 1188 C C . PRO A 1 141 ? 4.966 1.692 15.088 1.00 82.81 141 PRO A C 1
ATOM 1190 O O . PRO A 1 141 ? 4.039 2.013 14.338 1.00 82.81 141 PRO A O 1
ATOM 1193 N N . PRO A 1 142 ? 4.733 1.117 16.286 1.00 77.81 142 PRO A N 1
ATOM 1194 C CA . PRO A 1 142 ? 3.387 0.790 16.761 1.00 77.81 142 PRO A CA 1
ATOM 1195 C C . PRO A 1 142 ? 2.402 1.967 16.780 1.00 77.81 142 PRO A C 1
ATOM 1197 O O . PRO A 1 142 ? 1.269 1.842 16.320 1.00 77.81 142 PRO A O 1
ATOM 1200 N N . ASP A 1 143 ? 2.851 3.133 17.246 1.00 80.06 143 ASP A N 1
ATOM 1201 C CA . ASP A 1 143 ? 2.003 4.328 17.316 1.00 80.06 143 ASP A CA 1
ATOM 1202 C C . ASP A 1 143 ? 1.569 4.796 15.912 1.00 80.06 143 ASP A C 1
ATOM 1204 O O . ASP A 1 143 ? 0.433 5.234 15.705 1.00 80.06 143 ASP A O 1
ATOM 1208 N N . ASP A 1 144 ? 2.449 4.644 14.918 1.00 83.12 144 ASP A N 1
ATOM 1209 C CA . ASP A 1 144 ? 2.167 5.037 13.539 1.00 83.12 144 ASP A CA 1
ATOM 1210 C C . ASP A 1 144 ? 1.138 4.097 12.904 1.00 83.12 144 ASP A C 1
ATOM 1212 O O . ASP A 1 144 ? 0.184 4.562 12.271 1.00 83.12 144 ASP A O 1
ATOM 1216 N N . ILE A 1 145 ? 1.270 2.776 13.096 1.00 83.62 145 ILE A N 1
ATOM 1217 C CA . ILE A 1 145 ? 0.311 1.823 12.518 1.00 83.62 145 ILE A CA 1
ATOM 1218 C C . ILE A 1 145 ? -1.097 2.027 13.075 1.00 83.62 145 ILE A C 1
ATOM 1220 O O . ILE A 1 145 ? -2.063 2.008 12.309 1.00 83.62 145 ILE A O 1
ATOM 1224 N N . GLU A 1 146 ? -1.228 2.283 14.377 1.00 85.31 146 GLU A N 1
ATOM 1225 C CA . GLU A 1 146 ? -2.517 2.575 15.000 1.00 85.31 146 GLU A CA 1
ATOM 1226 C C . GLU A 1 146 ? -3.141 3.826 14.395 1.00 85.31 146 GLU A C 1
ATOM 1228 O O . GLU A 1 146 ? -4.313 3.814 14.007 1.00 85.31 146 GLU A O 1
ATOM 1233 N N . CYS A 1 147 ? -2.343 4.882 14.232 1.00 85.06 147 CYS A N 1
ATOM 1234 C CA . CYS A 1 147 ? -2.812 6.126 13.646 1.00 85.06 147 CYS A CA 1
ATOM 1235 C C . CYS A 1 147 ? -3.253 5.953 12.181 1.00 85.06 147 CYS A C 1
ATOM 1237 O O . CYS A 1 147 ? -4.284 6.495 11.761 1.00 85.06 147 CYS A O 1
ATOM 1239 N N . HIS A 1 148 ? -2.522 5.157 11.394 1.00 84.44 148 HIS A N 1
ATOM 1240 C CA . HIS A 1 148 ? -2.876 4.851 10.007 1.00 84.44 148 HIS A CA 1
ATOM 1241 C C . HIS A 1 148 ? -4.137 3.985 9.896 1.00 84.44 148 HIS A C 1
ATOM 1243 O O . HIS A 1 148 ? -4.985 4.256 9.038 1.00 84.44 148 HIS A O 1
ATOM 1249 N N . ILE A 1 149 ? -4.307 2.986 10.771 1.00 86.75 149 ILE A N 1
ATOM 1250 C CA . ILE A 1 149 ? -5.516 2.151 10.814 1.00 86.75 149 ILE A CA 1
ATOM 1251 C C . ILE A 1 149 ? -6.731 2.982 11.240 1.00 86.75 149 ILE A C 1
ATOM 1253 O O . ILE A 1 149 ? -7.767 2.918 10.575 1.00 86.75 149 ILE A O 1
ATOM 1257 N N . ALA A 1 150 ? -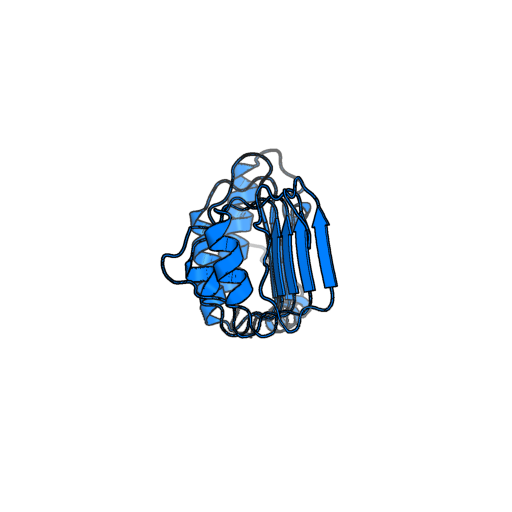6.599 3.815 12.277 1.00 86.62 150 ALA A N 1
ATOM 1258 C CA . ALA A 1 150 ? -7.662 4.718 12.729 1.00 86.62 150 ALA A CA 1
ATOM 1259 C C . ALA A 1 150 ? -8.110 5.695 11.629 1.00 86.62 150 ALA A C 1
ATOM 1261 O O . ALA A 1 150 ? -9.265 6.122 11.578 1.00 86.62 150 ALA A O 1
ATOM 1262 N N . SER A 1 151 ? -7.208 5.995 10.696 1.00 88.25 151 SER A N 1
ATOM 1263 C CA . SER A 1 151 ? -7.456 6.857 9.542 1.00 88.25 151 SER A CA 1
ATOM 1264 C C . SER A 1 151 ? -8.076 6.124 8.337 1.00 88.25 151 SER A C 1
ATOM 1266 O O . SER A 1 151 ? -8.221 6.713 7.262 1.00 88.25 151 SER A O 1
ATOM 1268 N N . CYS A 1 152 ? -8.474 4.855 8.491 1.00 91.50 152 CYS A N 1
ATOM 1269 C CA . CYS A 1 152 ? -9.161 4.046 7.477 1.00 91.50 152 CYS A CA 1
ATOM 1270 C C . CYS A 1 152 ? -10.645 3.829 7.854 1.00 91.50 152 CYS A C 1
ATOM 1272 O O . CYS A 1 152 ? -11.017 2.762 8.348 1.00 91.50 152 CYS A O 1
ATOM 1274 N N . PRO A 1 153 ? -11.544 4.801 7.599 1.00 91.81 153 PRO A N 1
ATOM 1275 C CA . PRO A 1 153 ? -12.914 4.779 8.123 1.00 91.81 153 PRO A CA 1
ATOM 1276 C C . PRO A 1 153 ? -13.789 3.644 7.571 1.00 91.81 153 PRO A C 1
ATOM 1278 O O . PRO A 1 153 ? -14.816 3.324 8.164 1.00 91.81 153 PRO A O 1
ATOM 1281 N N . LEU A 1 154 ? -13.422 3.047 6.434 1.00 94.88 154 LEU A N 1
ATOM 1282 C CA . LEU A 1 154 ? -14.179 1.976 5.777 1.00 94.88 154 LEU A CA 1
ATOM 1283 C C . LEU A 1 154 ? -13.572 0.583 5.989 1.00 94.88 154 LEU A C 1
ATOM 1285 O O . LEU A 1 154 ? -13.997 -0.354 5.316 1.00 94.88 154 LEU A O 1
ATOM 1289 N N . LEU A 1 155 ? -12.590 0.438 6.884 1.00 96.06 155 LEU A N 1
ATOM 1290 C CA . LEU A 1 155 ? -11.887 -0.824 7.082 1.00 96.06 155 LEU A CA 1
ATOM 1291 C C . LEU A 1 155 ? -12.843 -1.907 7.607 1.00 96.06 155 LEU A C 1
ATOM 1293 O O . LEU A 1 155 ? -13.439 -1.754 8.670 1.00 96.06 155 LEU A O 1
ATOM 1297 N N . GLU A 1 156 ? -12.983 -3.003 6.857 1.00 97.00 156 GLU A N 1
ATOM 1298 C CA . GLU A 1 156 ? -13.857 -4.137 7.190 1.00 97.00 156 GLU A CA 1
ATOM 1299 C C . GLU A 1 156 ? -13.054 -5.383 7.600 1.00 97.00 156 GLU A C 1
ATOM 1301 O O . GLU A 1 156 ? -13.564 -6.231 8.331 1.00 97.00 156 GLU A O 1
ATOM 1306 N N . SER A 1 157 ? -11.807 -5.508 7.140 1.00 96.06 157 SER A N 1
ATOM 1307 C CA . SER A 1 157 ? -10.929 -6.647 7.406 1.00 96.06 157 SER A CA 1
ATOM 1308 C C . SER A 1 157 ? -9.500 -6.186 7.657 1.00 96.06 157 SER A C 1
ATOM 1310 O O . SER A 1 157 ? -8.926 -5.482 6.823 1.00 96.06 157 SER A O 1
ATOM 1312 N N . LEU A 1 158 ? -8.925 -6.655 8.759 1.00 93.62 158 LEU A N 1
ATOM 1313 C CA . LEU A 1 158 ? -7.560 -6.374 9.180 1.00 93.62 158 LEU A CA 1
ATOM 1314 C C . LEU A 1 158 ? -6.836 -7.684 9.494 1.00 93.62 158 LEU A C 1
ATOM 1316 O O . LEU A 1 158 ? -7.302 -8.481 10.308 1.00 93.62 158 LEU A O 1
ATOM 1320 N N . THR A 1 159 ? -5.696 -7.893 8.849 1.00 92.56 159 THR A N 1
ATOM 1321 C CA . THR A 1 159 ? -4.777 -8.991 9.145 1.00 92.56 159 THR A CA 1
ATOM 1322 C C . THR A 1 159 ? -3.408 -8.411 9.442 1.00 92.56 159 THR A C 1
ATOM 1324 O O . THR A 1 159 ? -2.869 -7.678 8.616 1.00 92.56 159 THR A O 1
ATOM 1327 N N . LEU A 1 160 ? -2.877 -8.725 10.620 1.00 90.62 160 LEU A N 1
ATOM 1328 C CA . LEU A 1 160 ? -1.552 -8.320 11.072 1.00 90.62 160 LEU A CA 1
ATOM 1329 C C . LEU A 1 160 ? -0.817 -9.584 11.524 1.00 90.62 160 LEU A C 1
ATOM 1331 O O . LEU A 1 160 ? -1.200 -10.191 12.523 1.00 90.62 160 LEU A O 1
ATOM 1335 N N . SER A 1 161 ? 0.204 -9.988 10.769 1.00 89.62 161 SER A N 1
ATOM 1336 C CA . SER A 1 161 ? 1.032 -11.161 11.072 1.00 89.62 161 SER A CA 1
ATOM 1337 C C . SER A 1 161 ? 2.481 -10.757 11.314 1.00 89.62 161 SER A C 1
ATOM 1339 O O . SER A 1 161 ? 3.039 -9.963 10.556 1.00 89.62 161 SER A O 1
ATOM 1341 N N . TYR A 1 162 ? 3.106 -11.367 12.321 1.00 84.12 162 TYR A N 1
ATOM 1342 C CA . TYR A 1 162 ? 4.471 -11.088 12.775 1.00 84.12 162 TYR A CA 1
ATOM 1343 C C . TYR A 1 162 ? 4.672 -9.612 13.118 1.00 84.12 162 TYR A C 1
ATOM 1345 O O . TYR A 1 162 ? 5.588 -8.962 12.613 1.00 84.12 162 TYR A O 1
ATOM 1353 N N . PHE A 1 163 ? 3.754 -9.082 13.923 1.00 76.12 163 PHE A N 1
ATOM 1354 C CA . PHE A 1 163 ? 3.759 -7.692 14.348 1.00 76.12 163 PHE A CA 1
ATOM 1355 C C . PHE A 1 163 ? 4.016 -7.605 15.850 1.00 76.12 163 PHE A C 1
ATOM 1357 O O . PHE A 1 163 ? 3.318 -8.259 16.626 1.00 76.12 163 PHE A O 1
ATOM 1364 N N . ASP A 1 164 ? 4.975 -6.771 16.245 1.00 69.38 164 ASP A N 1
ATOM 1365 C CA . ASP A 1 164 ? 5.346 -6.590 17.645 1.00 69.38 164 ASP A CA 1
ATOM 1366 C C . ASP A 1 164 ? 4.790 -5.266 18.169 1.00 69.38 164 ASP A C 1
ATOM 1368 O O . ASP A 1 164 ? 4.989 -4.203 17.582 1.00 69.38 164 ASP A O 1
ATOM 1372 N N . GLY A 1 165 ? 4.118 -5.317 19.319 1.00 64.06 165 GLY A N 1
ATOM 1373 C CA . GLY A 1 165 ? 3.857 -4.113 20.105 1.00 64.06 165 GLY A CA 1
ATOM 1374 C C . GLY A 1 165 ? 2.682 -3.243 19.669 1.00 64.06 165 GLY A C 1
ATOM 1375 O O . GLY A 1 165 ? 2.633 -2.108 20.129 1.00 64.06 165 GLY A O 1
ATOM 1376 N N . LEU A 1 166 ? 1.729 -3.751 18.874 1.00 68.50 166 LEU A N 1
ATOM 1377 C CA . LEU A 1 166 ? 0.412 -3.103 18.761 1.00 68.50 166 LEU A CA 1
ATOM 1378 C C . LEU A 1 166 ? -0.149 -2.846 20.163 1.00 68.50 166 LEU A C 1
ATOM 1380 O O . LEU A 1 166 ? -0.221 -3.761 20.990 1.00 68.50 166 LEU A O 1
ATOM 1384 N N . GLY A 1 167 ? -0.507 -1.596 20.423 1.00 62.91 167 GLY A N 1
ATOM 1385 C CA . GLY A 1 167 ? -1.199 -1.179 21.623 1.00 62.91 167 GLY A CA 1
ATOM 1386 C C . GLY A 1 167 ? -2.639 -1.678 21.643 1.00 62.91 167 GLY A C 1
ATOM 1387 O O . GLY A 1 167 ? -3.162 -2.296 20.711 1.00 62.91 167 GLY A O 1
ATOM 1388 N N . SER A 1 168 ? -3.289 -1.433 22.774 1.00 61.56 168 SER A N 1
ATOM 1389 C CA . SER A 1 168 ? -4.540 -2.088 23.149 1.00 61.56 168 SER A CA 1
ATOM 1390 C C . SER A 1 168 ? -5.785 -1.572 22.417 1.00 61.56 168 SER A C 1
ATOM 1392 O O . SER A 1 168 ? -6.853 -2.146 22.596 1.00 61.56 168 SER A O 1
ATOM 1394 N N . THR A 1 169 ? -5.711 -0.510 21.596 1.00 62.09 169 THR A N 1
ATOM 1395 C CA . THR A 1 169 ? -6.921 0.121 21.024 1.00 62.09 169 THR A CA 1
ATOM 1396 C C . THR A 1 169 ? -6.813 0.421 19.525 1.00 62.09 169 THR A C 1
ATOM 1398 O O . THR A 1 169 ? -6.621 1.560 19.105 1.00 62.09 169 THR A O 1
ATOM 1401 N N . VAL A 1 170 ? -7.045 -0.587 18.680 1.00 70.06 170 VAL A N 1
ATOM 1402 C CA . VAL A 1 170 ? -7.267 -0.358 17.243 1.00 70.06 170 VAL A CA 1
ATOM 1403 C C . VAL A 1 170 ? -8.662 0.240 17.026 1.00 70.06 170 VAL A C 1
ATOM 1405 O O . VAL A 1 170 ? -9.676 -0.453 17.131 1.00 70.06 170 VAL A O 1
ATOM 1408 N N . PHE A 1 171 ? -8.739 1.529 16.691 1.00 75.88 171 PHE A N 1
ATOM 1409 C CA . PHE A 1 171 ? -10.015 2.186 16.399 1.00 75.88 171 PHE A CA 1
ATOM 1410 C C . PHE A 1 171 ? -10.455 1.949 14.945 1.00 75.88 171 PHE A C 1
ATOM 1412 O O . PHE A 1 171 ? -10.121 2.712 14.044 1.00 75.88 171 PHE A O 1
ATOM 1419 N N . ALA A 1 172 ? -11.240 0.896 14.711 1.00 83.94 172 ALA A N 1
ATOM 1420 C CA . ALA A 1 172 ? -11.815 0.583 13.401 1.00 83.94 172 ALA A CA 1
ATOM 1421 C C . ALA A 1 172 ? -13.320 0.258 13.534 1.00 83.94 172 ALA A C 1
ATOM 1423 O O . ALA A 1 172 ? -13.694 -0.904 13.695 1.00 83.94 172 ALA A O 1
ATOM 1424 N N . PRO A 1 173 ? -14.220 1.260 13.471 1.00 83.62 173 PRO A N 1
ATOM 1425 C CA . PRO A 1 173 ? -15.634 1.087 13.834 1.00 83.62 173 PRO A CA 1
ATOM 1426 C C . PRO A 1 173 ? -16.426 0.168 12.892 1.00 83.62 173 PRO A C 1
ATOM 1428 O O . PRO A 1 173 ? -17.481 -0.333 13.269 1.00 83.62 173 PRO A O 1
ATOM 1431 N N . ASN A 1 174 ? -15.935 -0.050 11.669 1.00 91.44 174 ASN A N 1
ATOM 1432 C CA . ASN A 1 174 ? -16.570 -0.904 10.663 1.00 91.44 174 ASN A CA 1
ATOM 1433 C C . ASN A 1 174 ? -15.911 -2.290 10.539 1.00 91.44 174 ASN A C 1
ATOM 1435 O O . ASN A 1 174 ? -16.260 -3.050 9.629 1.00 91.44 174 ASN A O 1
ATOM 1439 N N . LEU A 1 175 ? -14.970 -2.621 11.433 1.00 93.50 175 LEU A N 1
ATOM 1440 C CA . LEU A 1 175 ? -14.197 -3.853 11.361 1.00 93.50 175 LEU A CA 1
ATOM 1441 C C . LEU A 1 175 ? -15.087 -5.072 11.631 1.00 93.50 175 LEU A C 1
ATOM 1443 O O . LEU A 1 175 ? -15.770 -5.159 12.648 1.00 93.50 175 LEU A O 1
ATOM 1447 N N . LYS A 1 176 ? -15.069 -6.027 10.702 1.00 93.69 176 LYS A N 1
ATOM 1448 C CA . LYS A 1 176 ? -15.822 -7.289 10.774 1.00 93.69 176 LYS A CA 1
ATOM 1449 C C . LYS A 1 176 ? -14.907 -8.486 10.991 1.00 93.69 176 LYS A C 1
ATOM 1451 O O . LYS A 1 176 ? -15.326 -9.473 11.586 1.00 93.69 176 LYS A O 1
ATOM 1456 N N . TYR A 1 177 ? -13.679 -8.402 10.481 1.00 92.88 177 TYR A N 1
ATOM 1457 C CA . TYR A 1 177 ? -12.696 -9.475 10.532 1.00 92.88 177 TYR A CA 1
ATOM 1458 C C . TYR A 1 177 ? -11.370 -8.938 11.057 1.00 92.88 177 TYR A C 1
ATOM 1460 O O . TYR A 1 177 ? -10.816 -7.992 10.498 1.00 92.88 177 TYR A O 1
ATOM 1468 N N . LEU A 1 178 ? -10.870 -9.566 12.116 1.00 90.75 178 LEU A N 1
ATOM 1469 C CA . LEU A 1 178 ? -9.575 -9.280 12.712 1.00 90.75 178 LEU A CA 1
ATOM 1470 C C . LEU A 1 178 ? -8.796 -10.590 12.825 1.00 90.75 178 LEU A C 1
ATOM 1472 O O . LEU A 1 178 ? -9.284 -11.549 13.421 1.00 90.75 178 LEU A O 1
ATOM 1476 N N . ALA A 1 179 ? -7.604 -10.622 12.243 1.00 88.75 179 ALA A N 1
ATOM 1477 C CA . ALA A 1 179 ? -6.647 -11.707 12.401 1.00 88.75 179 ALA A CA 1
ATOM 1478 C C . ALA A 1 179 ? -5.323 -11.119 12.888 1.00 88.75 179 ALA A C 1
ATOM 1480 O O . ALA A 1 179 ? -4.754 -10.247 12.234 1.00 88.75 179 ALA A O 1
ATOM 1481 N N . LEU A 1 180 ? -4.872 -11.590 14.046 1.00 87.25 180 LEU A N 1
ATOM 1482 C CA . LEU A 1 180 ? -3.646 -11.159 14.700 1.00 87.25 180 LEU A CA 1
ATOM 1483 C C . LEU A 1 180 ? -2.766 -12.389 14.924 1.00 87.25 180 LEU A C 1
ATOM 1485 O O . LEU A 1 180 ? -3.208 -13.368 15.524 1.00 87.25 180 LEU A O 1
ATOM 1489 N N . GLU A 1 181 ? -1.533 -12.340 14.440 1.00 83.38 181 GLU A N 1
ATOM 1490 C CA . GLU A 1 181 ? -0.516 -13.374 14.632 1.00 83.38 181 GLU A CA 1
ATOM 1491 C C . GLU A 1 181 ? 0.799 -12.688 15.030 1.00 83.38 181 GLU A C 1
ATOM 1493 O O . GLU A 1 181 ? 1.291 -11.835 14.299 1.00 83.38 181 GLU A O 1
ATOM 1498 N N . GLY A 1 182 ? 1.352 -12.999 16.205 1.00 75.25 182 GLY A N 1
ATOM 1499 C CA . GLY A 1 182 ? 2.492 -12.268 16.775 1.00 75.25 182 GLY A CA 1
ATOM 1500 C C . GLY A 1 182 ? 2.437 -12.164 18.301 1.00 75.25 182 GLY A C 1
ATOM 1501 O O . GLY A 1 182 ? 1.585 -12.786 18.942 1.00 75.25 182 GLY A O 1
ATOM 1502 N N . GLU A 1 183 ? 3.350 -11.381 18.878 1.00 67.50 183 GLU A N 1
ATOM 1503 C CA . GLU A 1 183 ? 3.400 -11.101 20.316 1.00 67.50 183 GLU A CA 1
ATOM 1504 C C . GLU A 1 183 ? 2.619 -9.815 20.641 1.00 67.50 183 GLU A C 1
ATOM 1506 O O . GLU A 1 183 ? 3.120 -8.695 20.515 1.00 67.50 183 GLU A O 1
ATOM 1511 N N . PHE A 1 184 ? 1.369 -9.971 21.083 1.00 63.75 184 PHE A N 1
ATOM 1512 C CA . PHE A 1 184 ? 0.503 -8.854 21.476 1.00 63.75 184 PHE A CA 1
ATOM 1513 C C . PHE A 1 184 ? 0.454 -8.734 22.996 1.00 63.75 184 PHE A C 1
ATOM 1515 O O . PHE A 1 184 ? 0.237 -9.729 23.689 1.00 63.75 184 PHE A O 1
ATOM 1522 N N . LYS A 1 185 ? 0.669 -7.519 23.518 1.00 57.00 185 LYS A N 1
ATOM 1523 C CA . LYS A 1 185 ? 0.763 -7.302 24.969 1.00 57.00 185 LYS A CA 1
ATOM 1524 C C . LYS A 1 185 ? -0.586 -7.357 25.673 1.00 57.00 185 LYS A C 1
ATOM 1526 O O . LYS A 1 185 ? -0.606 -7.863 26.780 1.00 57.00 185 LYS A O 1
ATOM 1531 N N . ASP A 1 186 ? -1.673 -6.948 25.022 1.00 53.31 186 ASP A N 1
ATOM 1532 C CA . ASP A 1 186 ? -3.047 -7.128 25.497 1.00 53.31 186 ASP A CA 1
ATOM 1533 C C . ASP A 1 186 ? -4.006 -6.994 24.303 1.00 53.31 186 ASP A C 1
ATOM 1535 O O . ASP A 1 186 ? -3.995 -5.980 23.605 1.00 53.31 186 ASP A O 1
ATOM 1539 N N . VAL A 1 187 ? -4.827 -8.015 24.043 1.00 46.56 187 VAL A N 1
ATOM 1540 C CA . VAL A 1 187 ? -5.922 -7.946 23.061 1.00 46.56 187 VAL A CA 1
ATOM 1541 C C . VAL A 1 187 ? -7.221 -7.964 23.854 1.00 46.56 187 VAL A C 1
ATOM 1543 O O . VAL A 1 187 ? -7.657 -9.054 24.225 1.00 46.56 187 VAL A O 1
ATOM 1546 N N . LEU A 1 188 ? -7.762 -6.775 24.159 1.00 43.72 188 LEU A N 1
ATOM 1547 C CA . LEU A 1 188 ? -9.166 -6.414 24.466 1.00 43.72 188 LEU A CA 1
ATOM 1548 C C . LEU A 1 188 ? -9.251 -5.132 25.307 1.00 43.72 188 LEU A C 1
ATOM 1550 O O . LEU A 1 188 ? -8.602 -5.072 26.373 1.00 43.72 188 LEU A O 1
#

pLDDT: mean 80.08, std 14.43, range [32.91, 97.88]

InterPro domains:
  IPR032675 Leucine-rich repeat domain superfamily [G3DSA:3.80.10.10] (7-187)
  IPR055411 F-box/LRR-repeat protein 15/At3g58940/PEG3-like, LRR domain [PF24758] (72-162)

Foldseek 3Di:
DDDPPPPVVVVVVLQVAQAAADEPVQQPDDPPNVVSQVVVLVVLLVSLVPHPDARQHDHYYDADDDDLPSVQVSLVSNLVRLYAYYHYHDHDPDAREDEQCNLSNARHAEDADHRHEYDQDPDLREHARYAYYAYANYHDDQVRVLSRQLNHQNHAEYHYAQDPDNDADRPHPNHNYYHYHHDYPDHD

Organism: NCBI:txid158383

Secondary structure (DSSP, 8-state):
-------TTHHHHTTT--EEEE-GGGGTT-S-HHHHHHHHHHHHHHHHHH--SPP-EEEEEESS---HHHHHHHHHHHHTTT-SEEEEEE-SSS-EEE-GGGGG-TT--EEEEEEEEEPPPSS----TT--EEEEEEEE--HHHHHHHHHT-TT--EEEEES-----S----TT--EEEEES--S---

Radius of gyration: 18.3 Å; chains: 1; bounding box: 39×33×66 Å

Sequence (188 aa):
MRTSIFPSRWRYKWATLNALAFDHKCVTLCNERTIVENSIVNFITRFLFLHARPIHKFSLSTMYWQSSYDIEQWLLFLSRKDIKELVLELGESEWFGVPSFLFSFKKLIRLELVRCELDPSPYCNGFLCLKYLNLQQVQIPPDDIECHIASCPLLESLTLSYFDGLGSTVFAPNLKYLALEGEFKDVL